Protein AF-A0A317MTS6-F1 (afdb_monomer)

InterPro domains:
  IPR011990 Tetratricopeptide-like helical domain superfamily [G3DSA:1.25.40.10] (96-229)
  IPR011990 Tetratricopeptide-like helical domain superfamily [SSF48452] (142-215)

Secondary structure (DSSP, 8-state):
--TTS-------------------------PPP--GGGGG-TTS-TTTS--THHHHTT-S---SS--TTHHHHHHHHHHTHHHHH-TTS--TTHHHHHHHHHHH-TT-HHHHHHHHHHHHHHTT----TT-PPPPPPHHHHHHHHHHH-TT-HHHHHHHHHHHHHTT-HHHHHHHHHHHHHTT---HHHHHHHHHHHHHTT-HHHHHHHHHHHHHTT----HHHHHHHHTT---

Organism: NCBI:txid886464

Mean predicted aligned error: 10.53 Å

Sequence (234 aa):
MSTYIYKPIIESAKKLALLCGLCLFTNVSFAAKNCDALLKDTRFDHTKFNDYRQHVNSGNPAPPYLGRSNLLWLVEKTHLDPFLNDPSGLQKNFTSDLLYTLQMFPNDYKALNVLIEYAENYGGEFPNPNKTPSMPDVDCLFETAVKKAPNDPIVRQLFGVRKFRRGDYEAAIENFDEANRLGLRSAELDYNLGLSYFKVGQLDKAKEYAKQAYAKGYPLLGLKKKLIEAKYWP

Foldseek 3Di:
DCPLLDDAPDPDPPPDDDDDDDDPPDPPPPDPPPLCPLVPPPVDPCVLFEAPVVQVPPPDPDPPDDDPNCPLVVLCVPQPVVCVVPVPDPDPCNLVSLSVNCSRYLQPLSSLNVLLVCCLPPVQFDPDPDPDDTRPGSLSSLVSSCVRCVLQLSSLQSSLVSCVSVVNLVSSLVSLVSSVVSPDQALRSLQSNLVSCVSVVVNVSNLVSPVSSVVRPNPDCPSVVSCVVVVNHD

Radius of gyration: 19.47 Å; Cα contacts (8 Å, |Δi|>4): 249; chains: 1; bounding box: 52×48×52 Å

Nearest PDB structures (foldseek):
  5hrz-assembly1_A  TM=9.065E-01  e=5.212E-04  synthetic construct
  8ch0-assembly1_A  TM=7.928E-01  e=6.267E-05  synthetic construct
  2vyi-assembly2_B  TM=8.667E-01  e=7.533E-03  Homo sapiens
  4cgv-assembly3_C  TM=8.772E-01  e=1.574E-02  Homo sapiens
  6fd7-assembly1_A  TM=8.049E-01  e=1.250E-02  Homo sapiens

Structure (mmCIF, N/CA/C/O backbone):
data_AF-A0A317MTS6-F1
#
_entry.id   AF-A0A317MTS6-F1
#
loop_
_atom_site.group_PDB
_atom_site.id
_atom_site.type_symbol
_atom_site.label_atom_id
_atom_site.label_alt_id
_atom_site.label_comp_id
_atom_site.label_asym_id
_atom_site.label_entity_id
_atom_site.label_seq_id
_atom_site.pdbx_PDB_ins_code
_atom_site.Cartn_x
_atom_site.Cartn_y
_atom_site.Cartn_z
_atom_site.occupancy
_atom_site.B_iso_or_equiv
_atom_site.auth_seq_id
_atom_site.auth_comp_id
_atom_site.auth_asym_id
_atom_site.auth_atom_id
_atom_site.pdbx_PDB_model_num
ATOM 1 N N . MET A 1 1 ? 16.654 -7.876 9.187 1.00 32.25 1 MET A N 1
ATOM 2 C CA . MET A 1 1 ? 17.117 -6.964 8.120 1.00 32.25 1 MET A CA 1
ATOM 3 C C . MET A 1 1 ? 16.016 -6.834 7.081 1.00 32.25 1 MET A C 1
ATOM 5 O O . MET A 1 1 ? 15.831 -7.768 6.321 1.00 32.25 1 MET A O 1
ATOM 9 N N . SER A 1 2 ? 15.245 -5.744 7.133 1.00 27.61 2 SER A N 1
ATOM 10 C CA . SER A 1 2 ? 14.564 -5.085 6.001 1.00 27.61 2 SER A CA 1
ATOM 11 C C . SER A 1 2 ? 13.722 -3.945 6.590 1.00 27.61 2 SER A C 1
ATOM 13 O O . SER A 1 2 ? 12.531 -4.079 6.845 1.00 27.61 2 SER A O 1
ATOM 15 N N . THR A 1 3 ? 14.370 -2.834 6.938 1.00 32.56 3 THR A N 1
ATOM 16 C CA . THR A 1 3 ? 13.719 -1.623 7.478 1.00 32.56 3 THR A CA 1
ATOM 17 C C . THR A 1 3 ? 13.100 -0.745 6.384 1.00 32.56 3 THR A C 1
ATOM 19 O O . THR A 1 3 ? 12.606 0.337 6.675 1.00 32.56 3 THR A O 1
ATOM 22 N N . TYR A 1 4 ? 13.086 -1.227 5.137 1.00 36.12 4 TYR A N 1
ATOM 23 C CA . TYR A 1 4 ? 12.563 -0.533 3.957 1.00 36.12 4 TYR A CA 1
ATOM 24 C C . TYR A 1 4 ? 11.268 -1.158 3.411 1.00 36.12 4 TYR A C 1
ATOM 26 O O . TYR A 1 4 ? 10.917 -0.939 2.257 1.00 36.12 4 TYR A O 1
ATOM 34 N N . ILE A 1 5 ? 10.561 -1.979 4.198 1.00 46.66 5 ILE A N 1
ATOM 35 C CA . ILE A 1 5 ? 9.375 -2.682 3.680 1.00 46.66 5 ILE A CA 1
ATOM 36 C C . ILE A 1 5 ? 8.180 -1.740 3.500 1.00 46.66 5 ILE A C 1
ATOM 38 O O . ILE A 1 5 ? 7.390 -1.961 2.584 1.00 46.66 5 ILE A O 1
ATOM 42 N N . TYR A 1 6 ? 8.051 -0.672 4.295 1.00 49.12 6 TYR A N 1
ATOM 43 C CA . TYR A 1 6 ? 6.880 0.192 4.190 1.00 49.12 6 TYR A CA 1
ATOM 44 C C . TYR A 1 6 ? 7.013 1.500 4.983 1.00 49.12 6 TYR A C 1
ATOM 46 O O . TYR A 1 6 ? 7.347 1.474 6.170 1.00 49.12 6 TYR A O 1
ATOM 54 N N . LYS A 1 7 ? 6.687 2.649 4.371 1.00 59.69 7 LYS A N 1
ATOM 55 C CA . LYS A 1 7 ? 6.322 3.854 5.135 1.00 59.69 7 LYS A CA 1
ATOM 56 C C . LYS A 1 7 ? 4.832 3.767 5.465 1.00 59.69 7 LYS A C 1
ATOM 58 O O . LYS A 1 7 ? 4.023 3.885 4.535 1.00 59.69 7 LYS A O 1
ATOM 63 N N . PRO A 1 8 ? 4.452 3.599 6.746 1.00 58.97 8 PRO A N 1
ATOM 64 C CA . PRO A 1 8 ? 3.052 3.510 7.119 1.00 58.97 8 PRO A CA 1
ATOM 65 C C . PRO A 1 8 ? 2.275 4.735 6.647 1.00 58.97 8 PRO A C 1
ATOM 67 O O . PRO A 1 8 ? 2.843 5.814 6.467 1.00 58.97 8 PRO A O 1
ATOM 70 N N . ILE A 1 9 ? 0.964 4.577 6.443 1.00 66.06 9 ILE A N 1
ATOM 71 C CA . ILE A 1 9 ? 0.079 5.719 6.213 1.00 66.06 9 ILE A CA 1
ATOM 72 C C . ILE A 1 9 ? 0.091 6.563 7.493 1.00 66.06 9 ILE A C 1
ATOM 74 O O . ILE A 1 9 ? -0.614 6.292 8.466 1.00 66.06 9 ILE A O 1
ATOM 78 N N . ILE A 1 10 ? 0.955 7.571 7.492 1.00 58.88 10 ILE A N 1
ATOM 79 C CA . ILE A 1 10 ? 1.026 8.616 8.499 1.00 58.88 10 ILE A CA 1
ATOM 80 C C . ILE A 1 10 ? 0.315 9.807 7.872 1.00 58.88 10 ILE A C 1
ATOM 82 O O . ILE A 1 10 ? 0.797 10.377 6.894 1.00 58.88 10 ILE A O 1
ATOM 86 N N . GLU A 1 11 ? -0.849 10.173 8.406 1.00 48.62 11 GLU A N 1
ATOM 87 C CA . GLU A 1 11 ? -1.470 11.446 8.054 1.00 48.62 11 GLU A CA 1
ATOM 88 C C . GLU A 1 11 ? -0.565 12.573 8.560 1.00 48.62 11 GLU A C 1
ATOM 90 O O . GLU A 1 11 ? -0.613 12.948 9.731 1.00 48.62 11 GLU A O 1
ATOM 95 N N . SER A 1 12 ? 0.299 13.105 7.696 1.00 38.72 12 SER A N 1
ATOM 96 C CA . SER A 1 12 ? 0.883 14.418 7.929 1.00 38.72 12 SER A CA 1
ATOM 97 C C . SER A 1 12 ? -0.195 15.463 7.657 1.00 38.72 12 SER A C 1
ATOM 99 O O . SER A 1 12 ? -0.952 15.371 6.688 1.00 38.72 12 SER A O 1
ATOM 101 N N . ALA A 1 13 ? -0.299 16.454 8.542 1.00 34.12 13 ALA A N 1
ATOM 102 C CA . ALA A 1 13 ? -1.206 17.579 8.381 1.00 34.12 13 ALA A CA 1
ATOM 103 C C . ALA A 1 13 ? -0.768 18.426 7.173 1.00 34.12 13 ALA A C 1
ATOM 105 O O . ALA A 1 13 ? -0.079 19.435 7.321 1.00 34.12 13 ALA A O 1
ATOM 106 N N . LYS A 1 14 ? -1.146 18.024 5.955 1.00 38.62 14 LYS A N 1
ATOM 107 C CA . LYS A 1 14 ? -1.131 18.931 4.808 1.00 38.62 14 LYS A CA 1
ATOM 108 C C . LYS A 1 14 ? -2.181 20.002 5.110 1.00 38.62 14 LYS A C 1
ATOM 110 O O . LYS A 1 14 ? -3.374 19.710 5.142 1.00 38.62 14 LYS A O 1
ATOM 115 N N . LYS A 1 15 ? -1.735 21.233 5.395 1.00 36.00 15 LYS A N 1
ATOM 116 C CA . LYS A 1 15 ? -2.599 22.423 5.423 1.00 36.00 15 LYS A CA 1
ATOM 117 C C . LYS A 1 15 ? -3.258 22.539 4.046 1.00 36.00 15 LYS A C 1
ATOM 119 O O . LYS A 1 15 ? -2.637 23.040 3.115 1.00 36.00 15 LYS A O 1
ATOM 124 N N . LEU A 1 16 ? -4.488 22.049 3.907 1.00 35.06 16 LEU A N 1
ATOM 125 C CA . LEU A 1 16 ? -5.321 22.375 2.758 1.00 35.06 16 LEU A CA 1
ATOM 126 C C . LEU A 1 16 ? -5.855 23.789 2.972 1.00 35.06 16 LEU A C 1
ATOM 128 O O . LEU A 1 16 ? -6.567 24.059 3.940 1.00 35.06 16 LEU A O 1
ATOM 132 N N . ALA A 1 17 ? -5.464 24.693 2.079 1.00 34.34 17 ALA A N 1
ATOM 133 C CA . ALA A 1 17 ? -6.083 25.998 1.970 1.00 34.34 17 ALA A CA 1
ATOM 134 C C . ALA A 1 17 ? -7.575 25.820 1.654 1.00 34.34 17 ALA A C 1
ATOM 136 O O . ALA A 1 17 ? -7.949 25.091 0.735 1.00 34.34 17 ALA A O 1
ATOM 137 N N . LEU A 1 18 ? -8.407 26.493 2.446 1.00 37.31 18 LEU A N 1
ATOM 138 C CA . LEU A 1 18 ? -9.824 26.698 2.187 1.00 37.31 18 LEU A CA 1
ATOM 139 C C . LEU A 1 18 ? -9.987 27.363 0.812 1.00 37.31 18 LEU A C 1
ATOM 141 O O . LEU A 1 18 ? -9.612 28.521 0.646 1.00 37.31 18 LEU A O 1
ATOM 145 N N . LEU A 1 19 ? -10.609 26.671 -0.138 1.00 37.44 19 LEU A N 1
ATOM 146 C CA . LEU A 1 19 ? -11.362 27.326 -1.203 1.00 37.44 19 LEU A CA 1
ATOM 147 C C . LEU A 1 19 ? -12.777 26.756 -1.193 1.00 37.44 19 LEU A C 1
ATOM 149 O O . LEU A 1 19 ? -13.067 25.672 -1.689 1.00 37.44 19 LEU A O 1
ATOM 153 N N . CYS A 1 20 ? -13.631 27.517 -0.520 1.00 39.41 20 CYS A N 1
ATOM 154 C CA . CYS A 1 20 ? -15.076 27.438 -0.580 1.00 39.41 20 CYS A CA 1
ATOM 155 C C . CYS A 1 20 ? -15.534 27.944 -1.959 1.00 39.41 20 CYS A C 1
ATOM 157 O O . CYS A 1 20 ? -15.067 28.994 -2.398 1.00 39.41 20 CYS A O 1
ATOM 159 N N . GLY A 1 21 ? -16.450 27.236 -2.626 1.00 42.38 21 GLY A N 1
ATOM 160 C CA . GLY A 1 21 ? -17.091 27.745 -3.841 1.00 42.38 21 GLY A CA 1
ATOM 161 C C . GLY A 1 21 ? -17.769 26.675 -4.696 1.00 42.38 21 GLY A C 1
ATOM 162 O O . GLY A 1 21 ? -17.145 26.138 -5.596 1.00 42.38 21 GLY A O 1
ATOM 163 N N . LEU A 1 22 ? -19.050 26.415 -4.403 1.00 45.12 22 LEU A N 1
ATOM 164 C CA . LEU A 1 22 ? -20.072 25.753 -5.236 1.00 45.12 22 LEU A CA 1
ATOM 165 C C . LEU A 1 22 ? -19.689 24.453 -5.981 1.00 45.12 22 LEU A C 1
ATOM 167 O O . LEU A 1 22 ? -19.178 24.475 -7.096 1.00 45.12 22 LEU A O 1
ATOM 171 N N . CYS A 1 23 ? -20.117 23.306 -5.440 1.00 37.88 23 CYS A N 1
ATOM 172 C CA . CYS A 1 23 ? -20.259 22.076 -6.224 1.00 37.88 23 CYS A CA 1
ATOM 173 C C . CYS A 1 23 ? -21.608 22.080 -6.961 1.00 37.88 23 CYS A C 1
ATOM 175 O O . CYS A 1 23 ? -22.643 21.737 -6.390 1.00 37.88 23 CYS A O 1
ATOM 177 N N . LEU A 1 24 ? -21.600 22.452 -8.241 1.00 40.66 24 LEU A N 1
ATOM 178 C CA . LEU A 1 24 ? -22.583 21.927 -9.188 1.00 40.66 24 LEU A CA 1
ATOM 179 C C . LEU A 1 24 ? -22.214 20.457 -9.427 1.00 40.66 24 LEU A C 1
ATOM 181 O O . LEU A 1 24 ? -21.089 20.173 -9.833 1.00 40.66 24 LEU A O 1
ATOM 185 N N . PHE A 1 25 ? -23.135 19.528 -9.152 1.00 44.69 25 PHE A N 1
ATOM 186 C CA . PHE A 1 25 ? -22.974 18.108 -9.477 1.00 44.69 25 PHE A CA 1
ATOM 187 C C . PHE A 1 25 ? -23.001 17.930 -11.000 1.00 44.69 25 PHE A C 1
ATOM 189 O O . PHE A 1 25 ? -24.020 17.568 -11.587 1.00 44.69 25 PHE A O 1
ATOM 196 N N . THR A 1 26 ? -21.885 18.207 -11.668 1.00 36.44 26 THR A N 1
ATOM 197 C CA . THR A 1 26 ? -21.635 17.627 -12.981 1.00 36.44 26 THR A CA 1
ATOM 198 C C . THR A 1 26 ? -21.220 16.182 -12.739 1.00 36.44 26 THR A C 1
ATOM 200 O O . THR A 1 26 ? -20.299 15.902 -11.974 1.00 36.44 26 THR A O 1
ATOM 203 N N . ASN A 1 27 ? -21.940 15.242 -13.351 1.00 39.31 27 ASN A N 1
ATOM 204 C CA . ASN A 1 27 ? -21.493 13.859 -13.446 1.00 39.31 27 ASN A CA 1
ATOM 205 C C . ASN A 1 27 ? -20.163 13.859 -14.208 1.00 39.31 27 ASN A C 1
ATOM 207 O O . ASN A 1 27 ? -20.141 13.825 -15.439 1.00 39.31 27 ASN A O 1
ATOM 211 N N . VAL A 1 28 ? -19.049 13.943 -13.481 1.00 42.94 28 VAL A N 1
ATOM 212 C CA . VAL A 1 28 ? -17.726 13.692 -14.036 1.00 42.94 28 VAL A CA 1
ATOM 213 C C . VAL A 1 28 ? -17.661 12.191 -14.264 1.00 42.94 28 VAL A C 1
ATOM 215 O O . VAL A 1 28 ? -17.292 11.416 -13.386 1.00 42.94 28 VAL A O 1
ATOM 218 N N . SER A 1 29 ? -18.083 11.770 -15.452 1.00 37.72 29 SER A N 1
ATOM 219 C CA . SER A 1 29 ? -17.747 10.452 -15.967 1.00 37.72 29 SER A CA 1
ATOM 220 C C . SER A 1 29 ? -16.225 10.396 -16.066 1.00 37.72 29 SER A C 1
ATOM 222 O O . SER A 1 29 ? -15.641 10.952 -16.998 1.00 37.72 29 SER A O 1
ATOM 224 N N . PHE A 1 30 ? -15.575 9.753 -15.097 1.00 43.41 30 PHE A N 1
ATOM 225 C CA . PHE A 1 30 ? -14.179 9.359 -15.225 1.00 43.41 30 PHE A CA 1
ATOM 226 C C . PHE A 1 30 ? -14.102 8.363 -16.383 1.00 43.41 30 PHE A C 1
ATOM 228 O O . PHE A 1 30 ? -14.402 7.182 -16.227 1.00 43.41 30 PHE A O 1
ATOM 235 N N . ALA A 1 31 ? -13.756 8.847 -17.576 1.00 42.25 31 ALA A N 1
ATOM 236 C CA . ALA A 1 31 ? -13.379 7.968 -18.669 1.00 42.25 31 ALA A CA 1
ATOM 237 C C . ALA A 1 31 ? -12.236 7.076 -18.166 1.00 42.25 31 ALA A C 1
ATOM 239 O O . ALA A 1 31 ? -11.233 7.589 -17.661 1.00 42.25 31 ALA A O 1
ATOM 240 N N . ALA A 1 32 ? -12.407 5.755 -18.264 1.00 52.59 32 ALA A N 1
ATOM 241 C CA . ALA A 1 32 ? -11.367 4.804 -17.901 1.00 52.59 32 ALA A CA 1
ATOM 242 C C . ALA A 1 32 ? -10.084 5.171 -18.660 1.00 52.59 32 ALA A C 1
ATOM 244 O O . ALA A 1 32 ? -10.069 5.206 -19.895 1.00 52.59 32 ALA A O 1
ATOM 245 N N . LYS A 1 33 ? -9.020 5.516 -17.927 1.00 64.88 33 LYS A N 1
ATOM 246 C CA . LYS A 1 33 ? -7.722 5.800 -18.540 1.00 64.88 33 LYS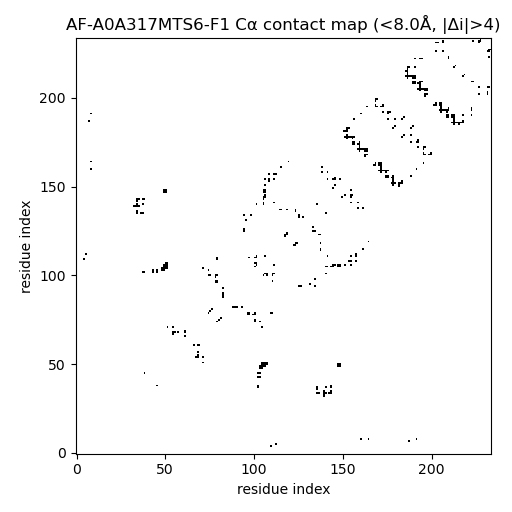 A CA 1
ATOM 247 C C . LYS A 1 33 ? -7.246 4.533 -19.248 1.00 64.88 33 LYS A C 1
ATOM 249 O O . LYS A 1 33 ? -7.288 3.445 -18.685 1.00 64.88 33 LYS A O 1
ATOM 254 N N . ASN A 1 34 ? -6.797 4.668 -20.494 1.00 67.25 34 ASN A N 1
ATOM 255 C CA . ASN A 1 34 ? -6.225 3.544 -21.224 1.00 67.25 34 ASN A CA 1
ATOM 256 C C . ASN A 1 34 ? -4.789 3.294 -20.737 1.00 67.25 34 ASN A C 1
ATOM 258 O O . ASN A 1 34 ? -3.847 3.948 -21.185 1.00 67.25 34 ASN A O 1
ATOM 262 N N . CYS A 1 35 ? -4.640 2.352 -19.809 1.00 73.00 35 CYS A N 1
ATOM 263 C CA . CYS A 1 35 ? -3.372 2.018 -19.165 1.00 73.00 35 CYS A CA 1
ATOM 264 C C . CYS A 1 35 ? -2.542 0.951 -19.911 1.00 73.00 35 CYS A C 1
ATOM 266 O O . CYS A 1 35 ? -1.509 0.511 -19.411 1.00 73.00 35 CYS A O 1
ATOM 268 N N . ASP A 1 36 ? -2.918 0.567 -21.139 1.00 66.00 36 ASP A N 1
ATOM 269 C CA . ASP A 1 36 ? -2.234 -0.495 -21.897 1.00 66.00 36 ASP A CA 1
ATOM 270 C C . ASP A 1 36 ? -0.858 -0.090 -22.470 1.00 66.00 36 ASP A C 1
ATOM 272 O O . ASP A 1 36 ? -0.179 -0.916 -23.080 1.00 66.00 36 ASP A O 1
ATOM 276 N N . ALA A 1 37 ? -0.420 1.164 -22.314 1.00 59.78 37 ALA A N 1
ATOM 277 C CA . ALA A 1 37 ? 0.806 1.672 -22.942 1.00 59.78 37 ALA A CA 1
ATOM 278 C C . ALA A 1 37 ? 2.088 0.950 -22.477 1.00 59.78 37 ALA A C 1
ATOM 280 O O . ALA A 1 37 ? 2.965 0.682 -23.295 1.00 59.78 37 ALA A O 1
ATOM 281 N N . LEU A 1 38 ? 2.174 0.571 -21.196 1.00 60.06 38 LEU A N 1
ATOM 282 C CA . LEU A 1 38 ? 3.322 -0.160 -20.627 1.00 60.06 38 LEU A CA 1
ATOM 283 C C . LEU A 1 38 ? 3.487 -1.569 -21.179 1.00 60.06 38 LEU A C 1
ATOM 285 O O . LEU A 1 38 ? 4.592 -2.096 -21.231 1.00 60.06 38 LEU A O 1
ATOM 289 N N . LEU A 1 39 ? 2.377 -2.176 -21.582 1.00 56.19 39 LEU A N 1
ATOM 290 C CA . LEU A 1 39 ? 2.312 -3.571 -21.998 1.00 56.19 39 LEU A CA 1
ATOM 291 C C . LEU A 1 39 ? 2.706 -3.777 -23.463 1.00 56.19 39 LEU A C 1
ATOM 293 O O . LEU A 1 39 ? 2.768 -4.918 -23.916 1.00 56.19 39 LEU A O 1
ATOM 297 N N . LYS A 1 40 ? 2.929 -2.687 -24.206 1.00 58.62 40 LYS A N 1
ATOM 298 C CA . LYS A 1 40 ? 3.205 -2.704 -25.648 1.00 58.62 40 LYS A CA 1
ATOM 299 C C . LYS A 1 40 ? 4.694 -2.625 -25.991 1.00 58.62 40 LYS A C 1
ATOM 301 O O . LYS A 1 40 ? 5.024 -2.689 -27.172 1.00 58.62 40 LYS A O 1
ATOM 306 N N . ASP A 1 41 ? 5.588 -2.486 -25.010 1.00 61.56 41 ASP A N 1
ATOM 307 C CA . ASP A 1 41 ? 7.030 -2.431 -25.270 1.00 61.56 41 ASP A CA 1
ATOM 308 C C . ASP A 1 41 ? 7.595 -3.828 -25.571 1.00 61.56 41 ASP A C 1
ATOM 310 O O . ASP A 1 41 ? 8.051 -4.554 -24.698 1.00 61.56 41 ASP A O 1
ATOM 314 N N . THR A 1 42 ? 7.592 -4.221 -26.842 1.00 56.75 42 THR A N 1
ATOM 315 C CA . THR A 1 42 ? 8.033 -5.556 -27.278 1.00 56.75 42 THR A CA 1
ATOM 316 C C . THR A 1 42 ? 9.537 -5.802 -27.134 1.00 56.75 42 THR A C 1
ATOM 318 O O . THR A 1 42 ? 10.006 -6.879 -27.498 1.00 56.75 42 THR A O 1
ATOM 321 N N . ARG A 1 43 ? 10.322 -4.825 -26.653 1.00 62.34 43 ARG A N 1
ATOM 322 C CA . ARG A 1 43 ? 11.766 -5.000 -26.422 1.00 62.34 43 ARG A CA 1
ATOM 323 C C . ARG A 1 43 ? 12.057 -5.948 -25.259 1.00 62.34 43 ARG A C 1
ATOM 325 O O . ARG A 1 43 ? 13.155 -6.498 -25.202 1.00 62.34 43 ARG A O 1
ATOM 332 N N . PHE A 1 44 ? 11.086 -6.168 -24.374 1.00 60.75 44 PHE A N 1
ATOM 333 C CA . PHE A 1 44 ? 11.208 -7.068 -23.233 1.00 60.75 44 PHE A CA 1
ATOM 334 C C . PHE A 1 44 ? 10.242 -8.248 -23.361 1.00 60.75 44 PHE A C 1
ATOM 336 O O . PHE A 1 44 ? 9.065 -8.092 -23.688 1.00 60.75 44 PHE A O 1
ATOM 343 N N . ASP A 1 45 ? 10.734 -9.458 -23.080 1.00 64.38 45 ASP A N 1
ATOM 344 C CA . ASP A 1 45 ? 9.886 -10.648 -23.008 1.00 64.38 45 ASP A CA 1
ATOM 345 C C . ASP A 1 45 ? 9.106 -10.654 -21.683 1.00 64.38 45 ASP A C 1
ATOM 347 O O . ASP A 1 45 ? 9.465 -11.320 -20.707 1.00 64.38 45 ASP A O 1
ATOM 351 N N . HIS A 1 46 ? 7.999 -9.911 -21.670 1.00 62.19 46 HIS A N 1
ATOM 352 C CA . HIS A 1 46 ? 7.077 -9.797 -20.537 1.00 62.19 46 HIS A CA 1
ATOM 353 C C . HIS A 1 46 ? 6.335 -11.102 -20.193 1.00 62.19 46 HIS A C 1
ATOM 355 O O . HIS A 1 46 ? 5.436 -11.086 -19.343 1.00 62.19 46 HIS A O 1
ATOM 361 N N . THR A 1 47 ? 6.623 -12.215 -20.876 1.00 62.78 47 THR A N 1
ATOM 362 C CA . THR A 1 47 ? 6.088 -13.543 -20.535 1.00 62.78 47 THR A CA 1
ATOM 363 C C . THR A 1 47 ? 7.020 -14.327 -19.615 1.00 62.78 47 THR A C 1
ATOM 365 O O . THR A 1 47 ? 6.553 -15.218 -18.912 1.00 62.78 47 THR A O 1
ATOM 368 N N . LYS A 1 48 ? 8.313 -13.974 -19.575 1.00 62.28 48 LYS A N 1
ATOM 369 C CA . LYS A 1 48 ? 9.326 -14.667 -18.763 1.00 62.28 48 LYS A CA 1
ATOM 370 C C . LYS A 1 48 ? 9.661 -13.966 -17.452 1.00 62.28 48 LYS A C 1
ATOM 372 O O . LYS A 1 48 ? 10.078 -14.635 -16.514 1.00 62.28 48 LYS A O 1
ATOM 377 N N . PHE A 1 49 ? 9.492 -12.648 -17.396 1.00 67.31 49 PHE A N 1
ATOM 378 C CA . PHE A 1 49 ? 9.836 -11.814 -16.245 1.00 67.31 49 PHE A CA 1
ATOM 379 C C . PHE A 1 49 ? 8.656 -10.890 -15.980 1.00 67.31 49 PHE A C 1
ATOM 381 O O . PHE A 1 49 ? 8.492 -9.858 -16.621 1.00 67.31 49 PHE A O 1
ATOM 388 N N . ASN A 1 50 ? 7.715 -11.359 -15.168 1.00 67.75 50 ASN A N 1
ATOM 389 C CA . ASN A 1 50 ? 6.516 -10.585 -14.852 1.00 67.75 50 ASN A CA 1
ATOM 390 C C . ASN A 1 50 ? 5.931 -10.851 -13.463 1.00 67.75 50 ASN A C 1
ATOM 392 O O . ASN A 1 50 ? 5.018 -10.130 -13.067 1.00 67.75 50 ASN A O 1
ATOM 396 N N . ASP A 1 51 ? 6.450 -11.853 -12.745 1.00 77.31 51 ASP A N 1
ATOM 397 C CA . ASP A 1 51 ? 6.052 -12.167 -11.379 1.00 77.31 51 ASP A CA 1
ATOM 398 C C . ASP A 1 51 ? 7.285 -12.254 -10.472 1.00 77.31 51 ASP A C 1
ATOM 400 O O . ASP A 1 51 ? 7.948 -13.287 -10.369 1.00 77.31 51 ASP A O 1
ATOM 404 N N . TYR A 1 52 ? 7.554 -11.152 -9.779 1.00 75.56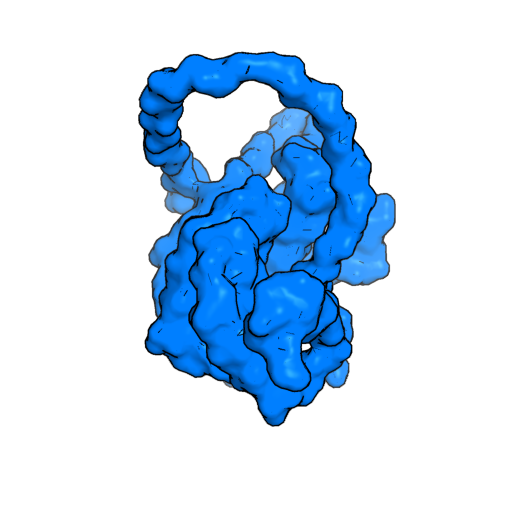 52 TYR A N 1
ATOM 405 C CA . TYR A 1 52 ? 8.542 -10.974 -8.720 1.00 75.56 52 TYR A CA 1
ATOM 406 C C . TYR A 1 52 ? 8.634 -12.180 -7.770 1.00 75.56 52 TYR A C 1
ATOM 408 O O . TYR A 1 52 ? 9.725 -12.626 -7.403 1.00 75.56 52 TYR A O 1
ATOM 416 N N . ARG A 1 53 ? 7.492 -12.780 -7.414 1.00 78.00 53 ARG A N 1
ATOM 417 C CA . ARG A 1 53 ? 7.415 -13.875 -6.435 1.00 78.00 53 ARG A CA 1
ATOM 418 C C . ARG A 1 53 ? 8.101 -15.154 -6.907 1.00 78.00 53 ARG A C 1
ATOM 420 O O . ARG A 1 53 ? 8.570 -15.935 -6.081 1.00 78.00 53 ARG A O 1
ATOM 427 N N . GLN A 1 54 ? 8.195 -15.366 -8.220 1.00 72.00 54 GLN A N 1
ATOM 428 C CA . GLN A 1 54 ? 8.890 -16.522 -8.793 1.00 72.00 54 GLN A CA 1
ATOM 429 C C . GLN A 1 54 ? 10.412 -16.439 -8.606 1.00 72.00 54 GLN A C 1
ATOM 431 O O . GLN A 1 54 ? 11.096 -17.457 -8.697 1.00 72.00 54 GLN A O 1
ATOM 436 N N . HIS A 1 55 ? 10.945 -15.250 -8.312 1.00 65.50 55 HIS A N 1
ATOM 437 C CA . HIS A 1 55 ? 12.384 -14.994 -8.254 1.00 65.50 55 HIS A CA 1
ATOM 438 C C . HIS A 1 55 ? 12.917 -14.793 -6.828 1.00 65.50 55 HIS A C 1
ATOM 440 O O . HIS A 1 55 ? 14.103 -15.007 -6.597 1.00 65.50 55 HIS A O 1
ATOM 446 N N . VAL A 1 56 ? 12.068 -14.454 -5.852 1.00 60.16 56 VAL A N 1
ATOM 447 C CA . VAL A 1 56 ? 12.494 -14.268 -4.447 1.00 60.16 56 VAL A CA 1
ATOM 448 C C . VAL A 1 56 ? 12.685 -15.562 -3.659 1.00 60.16 56 VAL A C 1
ATOM 450 O O . VAL A 1 56 ? 13.518 -15.613 -2.759 1.00 60.16 56 VAL A O 1
ATOM 453 N N . ASN A 1 57 ? 11.963 -16.630 -4.003 1.00 51.19 57 ASN A N 1
ATOM 454 C CA . ASN A 1 57 ? 12.002 -17.891 -3.254 1.00 51.19 57 ASN A CA 1
ATOM 455 C C . ASN A 1 57 ? 13.098 -18.861 -3.721 1.00 51.19 57 ASN A C 1
ATOM 457 O O . ASN A 1 57 ? 13.145 -19.996 -3.254 1.00 51.19 57 ASN A O 1
ATOM 461 N N . SER A 1 58 ? 13.992 -18.457 -4.630 1.00 50.25 58 SER A N 1
ATOM 462 C CA . SER A 1 58 ? 14.989 -19.385 -5.176 1.00 50.25 58 SER A CA 1
ATOM 463 C C . SER A 1 58 ? 16.101 -19.783 -4.202 1.00 50.25 58 SER A C 1
ATOM 465 O O . SER A 1 58 ? 16.854 -20.684 -4.550 1.00 50.25 58 SER A O 1
ATOM 467 N N . GLY A 1 59 ? 16.218 -19.155 -3.020 1.00 42.69 59 GLY A N 1
ATOM 468 C CA . GLY A 1 59 ? 16.990 -19.638 -1.857 1.00 42.69 59 GLY A CA 1
ATOM 469 C C . GLY A 1 59 ? 18.484 -19.959 -2.041 1.00 42.69 59 GLY A C 1
ATOM 470 O O . GLY A 1 59 ? 19.150 -20.287 -1.067 1.00 42.69 59 GLY A O 1
ATOM 471 N N . ASN A 1 60 ? 19.031 -19.862 -3.250 1.00 37.00 60 ASN A N 1
ATOM 472 C CA . ASN A 1 60 ? 20.377 -20.287 -3.598 1.00 37.00 60 ASN A CA 1
ATOM 473 C C . ASN A 1 60 ? 21.183 -19.089 -4.109 1.00 37.00 60 ASN A C 1
ATOM 475 O O . ASN A 1 60 ? 20.730 -18.425 -5.049 1.00 37.00 60 ASN A O 1
ATOM 479 N N . PRO A 1 61 ? 22.398 -18.840 -3.585 1.00 41.25 61 PRO A N 1
ATOM 480 C CA . PRO A 1 61 ? 23.369 -18.042 -4.314 1.00 41.25 61 PRO A CA 1
ATOM 481 C C . PRO A 1 61 ? 23.704 -18.812 -5.599 1.00 41.25 61 PRO A C 1
ATOM 483 O O . PRO A 1 61 ? 24.257 -19.910 -5.553 1.00 41.25 61 PRO A O 1
ATOM 486 N N . ALA A 1 62 ? 23.294 -18.295 -6.756 1.00 39.94 62 ALA A N 1
ATOM 487 C CA . ALA A 1 62 ? 23.647 -18.922 -8.024 1.00 39.94 62 ALA A CA 1
ATOM 488 C C . ALA A 1 62 ? 25.176 -18.825 -8.248 1.00 39.94 62 ALA A C 1
ATOM 490 O O . ALA A 1 62 ? 25.768 -17.803 -7.892 1.00 39.94 62 ALA A O 1
ATOM 491 N N . PRO A 1 63 ? 25.827 -19.842 -8.849 1.00 38.09 63 PRO A N 1
ATOM 492 C CA . PRO A 1 63 ? 27.228 -19.761 -9.263 1.00 38.09 63 PRO A CA 1
ATOM 493 C C . PRO A 1 63 ? 27.470 -18.608 -10.260 1.00 38.09 63 PRO A C 1
ATOM 495 O O . PRO A 1 63 ? 26.517 -18.128 -10.878 1.00 38.09 63 PRO A O 1
ATOM 498 N N . PRO A 1 64 ? 28.734 -18.195 -10.492 1.00 41.19 64 PRO A N 1
ATOM 499 C CA . PRO A 1 64 ? 29.093 -16.893 -11.075 1.00 41.19 64 PRO A CA 1
ATOM 500 C C . PRO A 1 64 ? 28.667 -16.661 -12.534 1.00 41.19 64 PRO A C 1
ATOM 502 O O . PRO A 1 64 ? 28.872 -15.571 -13.062 1.00 41.19 64 PRO A O 1
ATOM 505 N N . TYR A 1 65 ? 28.081 -17.657 -13.200 1.00 44.91 65 TYR A N 1
ATOM 506 C CA . TYR A 1 65 ? 27.712 -17.583 -14.608 1.00 44.91 65 TYR A CA 1
ATOM 507 C C . TYR A 1 65 ? 26.220 -17.907 -14.793 1.00 44.91 65 TYR A C 1
ATOM 509 O O . TYR A 1 65 ? 25.815 -19.061 -14.876 1.00 44.91 65 TYR A O 1
ATOM 517 N N . LEU A 1 66 ? 25.419 -16.836 -14.857 1.00 51.41 66 LEU A N 1
ATOM 518 C CA . LEU A 1 66 ? 24.112 -16.734 -15.531 1.00 51.41 66 LEU A CA 1
ATOM 519 C C . LEU A 1 66 ? 23.049 -17.806 -15.183 1.00 51.41 66 LEU A C 1
ATOM 521 O O . LEU A 1 66 ? 22.662 -18.620 -16.017 1.00 51.41 66 LEU A O 1
ATOM 525 N N . GLY A 1 67 ? 22.485 -17.737 -13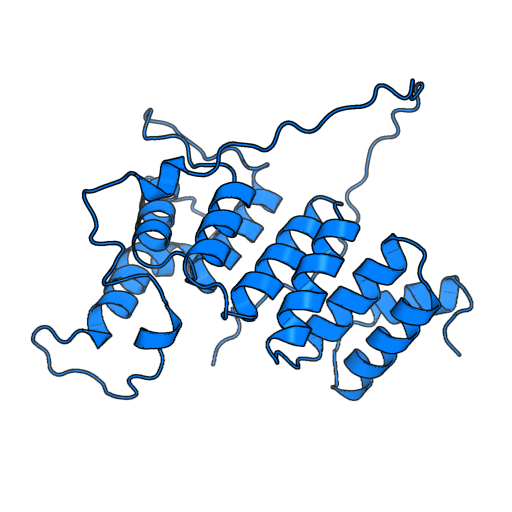.970 1.00 45.31 67 GLY A N 1
ATOM 526 C CA . GLY A 1 67 ? 21.244 -18.428 -13.582 1.00 45.31 67 GLY A CA 1
ATOM 527 C C . GLY A 1 67 ? 20.042 -17.475 -13.458 1.00 45.31 67 GLY A C 1
ATOM 528 O O . GLY A 1 67 ? 20.197 -16.325 -13.057 1.00 45.31 67 GLY A O 1
ATOM 529 N N . ARG A 1 68 ? 18.825 -17.952 -13.771 1.00 51.56 68 ARG A N 1
ATOM 530 C CA . ARG A 1 68 ? 17.544 -17.194 -13.803 1.00 51.56 68 ARG A CA 1
ATOM 531 C C . ARG A 1 68 ? 17.149 -16.490 -12.487 1.00 51.56 68 ARG A C 1
ATOM 533 O O . ARG A 1 68 ? 16.299 -15.605 -12.508 1.00 51.56 68 ARG A O 1
ATOM 540 N N . SER A 1 69 ? 17.764 -16.855 -11.363 1.00 54.53 69 SER A N 1
ATOM 541 C CA . SER A 1 69 ? 17.628 -16.203 -10.052 1.00 54.53 69 SER A CA 1
ATOM 542 C C . SER A 1 69 ? 18.468 -14.924 -9.903 1.00 54.53 69 SER A C 1
ATOM 544 O O . SER A 1 69 ? 18.277 -14.180 -8.948 1.00 54.53 69 SER A O 1
ATOM 546 N N . ASN A 1 70 ? 19.359 -14.623 -10.855 1.00 67.25 70 ASN A N 1
ATOM 547 C CA . ASN A 1 70 ? 20.226 -13.443 -10.808 1.00 67.25 70 ASN A CA 1
ATOM 548 C C . ASN A 1 70 ? 19.638 -12.217 -11.524 1.00 67.25 70 ASN A C 1
ATOM 550 O O . ASN A 1 70 ? 20.151 -11.117 -11.360 1.00 67.25 70 ASN A O 1
ATOM 554 N N . LEU A 1 71 ? 18.580 -12.376 -12.332 1.00 78.00 71 LEU A N 1
ATOM 555 C CA . LEU A 1 71 ? 18.044 -11.248 -13.099 1.00 78.00 71 LEU A CA 1
ATOM 556 C C . LEU A 1 71 ? 17.306 -10.250 -12.210 1.00 78.00 71 LEU A C 1
ATOM 558 O O . LEU A 1 71 ? 17.555 -9.062 -12.344 1.00 78.00 71 LEU A O 1
ATOM 562 N N . LEU A 1 72 ? 16.452 -10.713 -11.289 1.00 82.06 72 LEU A N 1
ATOM 563 C CA . LEU A 1 72 ? 15.794 -9.814 -10.336 1.00 82.06 72 LEU A CA 1
ATOM 564 C C . LEU A 1 72 ? 16.835 -9.039 -9.523 1.00 82.06 72 LEU A C 1
ATOM 566 O O . LEU A 1 72 ? 16.781 -7.816 -9.473 1.00 82.06 72 LEU A O 1
ATOM 570 N N . TRP A 1 73 ? 17.827 -9.746 -8.971 1.00 82.88 73 TRP A N 1
ATOM 571 C CA . TRP A 1 73 ? 18.925 -9.114 -8.244 1.00 82.88 73 TRP A CA 1
ATOM 572 C C . TRP A 1 73 ? 19.684 -8.106 -9.108 1.00 82.88 73 TRP A C 1
ATOM 574 O O . TRP A 1 73 ? 19.927 -7.000 -8.650 1.00 82.88 73 TRP A O 1
ATOM 584 N N . LEU A 1 74 ? 20.036 -8.450 -10.351 1.00 83.56 74 LEU A N 1
ATOM 585 C CA . LEU A 1 74 ? 20.753 -7.550 -11.256 1.00 83.56 74 LEU A CA 1
ATOM 586 C C . LEU A 1 74 ? 19.922 -6.303 -11.574 1.00 83.56 74 LEU A C 1
ATOM 588 O O . LEU A 1 74 ? 20.444 -5.194 -11.518 1.00 83.56 74 LEU A O 1
ATOM 592 N N . VAL A 1 75 ? 18.631 -6.478 -11.869 1.00 86.69 75 VAL A N 1
ATOM 593 C CA . VAL A 1 75 ? 17.722 -5.366 -12.158 1.00 86.69 75 VAL A CA 1
ATOM 594 C C . VAL A 1 75 ? 17.590 -4.457 -10.941 1.00 86.69 75 VAL A C 1
ATOM 596 O O . VAL A 1 75 ? 17.843 -3.263 -11.066 1.00 86.69 75 VAL A O 1
ATOM 599 N N . GLU A 1 76 ? 17.281 -5.001 -9.761 1.00 86.44 76 GLU A N 1
ATOM 600 C CA . GLU A 1 76 ? 17.194 -4.208 -8.530 1.00 86.44 76 GLU A CA 1
ATOM 601 C C . GLU A 1 76 ? 18.538 -3.530 -8.220 1.00 86.44 76 GLU A C 1
ATOM 603 O O . GLU A 1 76 ? 18.585 -2.330 -7.963 1.00 86.44 76 GLU A O 1
ATOM 608 N N . LYS A 1 77 ? 19.655 -4.260 -8.312 1.00 85.88 77 LYS A N 1
ATOM 609 C CA . LYS A 1 77 ? 20.987 -3.748 -7.973 1.00 85.88 77 LYS A CA 1
ATOM 610 C C . LYS A 1 77 ? 21.417 -2.590 -8.866 1.00 85.88 77 LYS A C 1
ATOM 612 O O . LYS A 1 77 ? 22.065 -1.657 -8.390 1.00 85.88 77 LYS A O 1
ATOM 617 N N . THR A 1 78 ? 21.102 -2.667 -10.153 1.00 86.31 78 THR A N 1
ATOM 618 C CA . THR A 1 78 ? 21.505 -1.665 -11.142 1.00 86.31 78 THR A CA 1
ATOM 619 C C . THR A 1 78 ? 20.520 -0.503 -11.214 1.00 86.31 78 THR A C 1
ATOM 621 O O . THR A 1 78 ? 20.959 0.640 -11.309 1.00 86.31 78 THR A O 1
ATOM 624 N N . HIS A 1 79 ? 19.215 -0.773 -11.140 1.00 86.44 79 HIS A N 1
ATOM 625 C CA . HIS A 1 79 ? 18.167 0.193 -11.481 1.00 86.44 79 HIS A CA 1
ATOM 626 C C . HIS A 1 79 ? 17.273 0.607 -10.305 1.00 86.44 79 HIS A C 1
ATOM 628 O O . HIS A 1 79 ? 16.422 1.473 -10.479 1.00 86.44 79 HIS A O 1
ATOM 634 N N . LEU A 1 80 ? 17.433 0.033 -9.107 1.00 86.25 80 LEU A N 1
ATOM 635 C CA . LEU A 1 80 ? 16.597 0.377 -7.950 1.00 86.25 80 LEU A CA 1
ATOM 636 C C . LEU A 1 80 ? 17.405 0.737 -6.696 1.00 86.25 80 LEU A C 1
ATOM 638 O O . LEU A 1 80 ? 17.157 1.770 -6.074 1.00 86.25 80 LEU A O 1
ATOM 642 N N . ASP A 1 81 ? 18.409 -0.066 -6.350 1.00 84.38 81 ASP A N 1
ATOM 643 C CA . ASP A 1 81 ? 19.293 0.123 -5.195 1.00 84.38 81 ASP A CA 1
ATOM 644 C C . ASP A 1 81 ? 19.931 1.522 -5.119 1.00 84.38 81 ASP A C 1
ATOM 646 O O . ASP A 1 81 ? 19.984 2.073 -4.014 1.00 84.38 81 ASP A O 1
ATOM 650 N N . PRO A 1 82 ? 20.420 2.135 -6.221 1.00 81.88 82 PRO A N 1
ATOM 651 C CA . PRO A 1 82 ? 20.986 3.482 -6.152 1.00 81.88 82 PRO A CA 1
ATOM 652 C C . PRO A 1 82 ? 20.007 4.510 -5.569 1.00 81.88 82 PRO A C 1
ATOM 654 O O . PRO A 1 82 ? 20.424 5.409 -4.843 1.00 81.88 82 PRO A O 1
ATOM 657 N N . PHE A 1 83 ? 18.707 4.337 -5.819 1.00 75.44 83 PHE A N 1
ATOM 658 C CA . PHE A 1 83 ? 17.649 5.222 -5.330 1.00 75.44 83 PHE A CA 1
ATOM 659 C C . PHE A 1 83 ? 17.256 4.931 -3.885 1.00 75.44 83 PHE A C 1
ATOM 661 O O . PHE A 1 83 ? 17.024 5.855 -3.111 1.00 75.44 83 PHE A O 1
ATOM 668 N N . LEU A 1 84 ? 17.206 3.653 -3.498 1.00 77.94 84 LEU A N 1
ATOM 669 C CA . LEU A 1 84 ? 16.884 3.260 -2.121 1.00 77.94 84 LEU A CA 1
ATOM 670 C C . LEU A 1 84 ? 17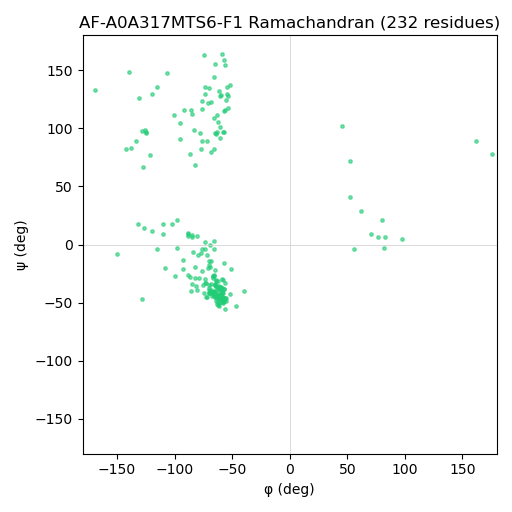.946 3.747 -1.120 1.00 77.94 84 LEU A C 1
ATOM 672 O O . LEU A 1 84 ? 17.627 4.035 0.035 1.00 77.94 84 LEU A O 1
ATOM 676 N N . ASN A 1 85 ? 19.201 3.851 -1.563 1.00 75.69 85 ASN A N 1
ATOM 677 C CA . ASN A 1 85 ? 20.321 4.276 -0.724 1.00 75.69 85 ASN A CA 1
ATOM 678 C C . ASN A 1 85 ? 20.512 5.803 -0.670 1.00 75.69 85 ASN A C 1
ATOM 680 O O . ASN A 1 85 ? 20.990 6.299 0.349 1.00 75.69 85 ASN A O 1
ATOM 684 N N . ASP A 1 86 ? 20.122 6.548 -1.711 1.00 72.44 86 ASP A N 1
ATOM 685 C CA . ASP A 1 86 ? 20.151 8.019 -1.726 1.00 72.44 86 ASP A CA 1
ATOM 686 C C . ASP A 1 86 ? 18.885 8.616 -2.379 1.00 72.44 86 ASP A C 1
ATOM 688 O O . ASP A 1 86 ? 18.894 8.996 -3.552 1.00 72.44 86 ASP A O 1
ATOM 692 N N . PRO A 1 87 ? 17.781 8.747 -1.619 1.00 62.25 87 PRO A N 1
ATOM 693 C CA . PRO A 1 87 ? 16.529 9.309 -2.130 1.00 62.25 87 PRO A CA 1
ATOM 694 C C . PRO A 1 87 ? 16.589 10.822 -2.405 1.00 62.25 87 PRO A C 1
ATOM 696 O O . PRO A 1 87 ? 15.670 11.372 -3.009 1.00 62.25 87 PRO A O 1
ATOM 699 N N . SER A 1 88 ? 17.622 11.513 -1.906 1.00 59.44 88 SER A N 1
ATOM 700 C CA . SER A 1 88 ? 17.742 12.976 -1.953 1.00 59.44 88 SER A CA 1
ATOM 701 C C . SER A 1 88 ? 18.284 13.480 -3.292 1.00 59.44 88 SER A C 1
ATOM 703 O O . SER A 1 88 ? 17.926 14.571 -3.742 1.00 59.44 88 SER A O 1
ATOM 705 N N . GLY A 1 89 ? 19.088 12.654 -3.964 1.00 56.00 89 GLY A N 1
ATOM 706 C CA . GLY A 1 89 ? 19.544 12.863 -5.327 1.00 56.00 89 GLY A CA 1
ATOM 707 C C . GLY A 1 89 ? 18.648 12.122 -6.309 1.00 56.00 89 GLY A C 1
ATOM 708 O O . GLY A 1 89 ? 18.930 10.978 -6.653 1.00 56.00 89 GLY A O 1
ATOM 709 N N . LEU A 1 90 ? 17.589 12.763 -6.813 1.00 59.44 90 LEU A N 1
ATOM 710 C CA . LEU A 1 90 ? 16.891 12.262 -8.002 1.00 59.44 90 LEU A CA 1
ATOM 711 C C . LEU A 1 90 ? 17.907 12.178 -9.152 1.00 59.44 90 LEU A C 1
ATOM 713 O O . LEU A 1 90 ? 18.245 13.182 -9.781 1.00 59.44 90 LEU A O 1
ATOM 717 N N . GLN A 1 91 ? 18.461 10.982 -9.360 1.00 62.66 91 GLN A N 1
ATOM 718 C CA . GLN A 1 91 ? 19.556 10.772 -10.297 1.00 62.66 91 GLN A CA 1
ATOM 719 C C . GLN A 1 91 ? 19.088 11.057 -11.723 1.00 62.66 91 GLN A C 1
ATOM 721 O O . GLN A 1 91 ? 17.911 10.914 -12.057 1.00 62.66 91 GLN A O 1
ATOM 726 N N . LYS A 1 92 ? 20.041 11.396 -12.597 1.00 65.38 92 LYS A N 1
ATOM 727 C CA . LYS A 1 92 ? 19.807 11.790 -13.997 1.00 65.38 92 LYS A CA 1
ATOM 728 C C . LYS A 1 92 ? 18.929 10.807 -14.800 1.00 65.38 92 LYS A C 1
ATOM 730 O O . LYS A 1 92 ? 18.334 11.226 -15.788 1.00 65.38 92 LYS A O 1
ATOM 735 N N . ASN A 1 93 ? 18.821 9.546 -14.365 1.00 74.56 93 ASN A N 1
ATOM 736 C CA . ASN A 1 93 ? 18.090 8.472 -15.044 1.00 74.56 93 ASN A CA 1
ATOM 737 C C . ASN A 1 93 ? 16.940 7.851 -14.226 1.00 74.56 93 ASN A C 1
ATOM 739 O O . ASN A 1 93 ? 16.388 6.845 -14.663 1.00 74.56 93 ASN A O 1
ATOM 743 N N . PHE A 1 94 ? 16.529 8.449 -13.099 1.00 77.94 94 PHE A N 1
ATOM 744 C CA . PHE A 1 94 ? 15.529 7.873 -12.181 1.00 77.94 94 PHE A CA 1
ATOM 745 C C . PHE A 1 94 ? 14.281 7.317 -12.873 1.00 77.94 94 PHE A C 1
ATOM 747 O O . PHE A 1 94 ? 13.926 6.156 -12.688 1.00 77.94 94 PHE A O 1
ATOM 754 N N . THR A 1 95 ? 13.639 8.129 -13.712 1.00 77.31 95 THR A N 1
ATOM 755 C CA . THR A 1 95 ? 12.428 7.733 -14.438 1.00 77.31 95 THR A CA 1
ATOM 756 C C . THR A 1 95 ? 12.669 6.520 -15.332 1.00 77.31 95 THR A C 1
ATOM 758 O O . THR A 1 95 ? 11.853 5.605 -15.360 1.00 77.31 95 THR A O 1
ATOM 761 N N . SER A 1 96 ? 13.796 6.496 -16.047 1.00 79.75 96 SER A N 1
ATOM 762 C CA . SER A 1 96 ? 14.145 5.407 -16.960 1.00 79.75 96 SER A CA 1
ATOM 763 C C . SER A 1 96 ? 14.463 4.118 -16.207 1.00 79.75 96 SER A C 1
ATOM 765 O O . SER A 1 96 ? 14.014 3.056 -16.625 1.00 79.75 96 SER A O 1
ATOM 767 N N . ASP A 1 97 ? 15.195 4.205 -15.097 1.00 85.75 97 ASP A N 1
ATOM 768 C CA . ASP A 1 97 ? 15.590 3.046 -14.292 1.00 85.75 97 ASP A CA 1
ATOM 769 C C . ASP A 1 97 ? 14.393 2.429 -13.553 1.00 85.75 97 ASP A C 1
ATOM 771 O O . ASP A 1 97 ? 14.201 1.208 -13.558 1.00 85.75 97 ASP A O 1
ATOM 775 N N . LEU A 1 98 ? 13.517 3.267 -12.994 1.00 85.69 98 LEU A N 1
ATOM 776 C CA . LEU A 1 98 ? 12.288 2.802 -12.359 1.00 85.69 98 LEU A CA 1
ATOM 777 C C . LEU A 1 98 ? 11.321 2.193 -13.382 1.00 85.69 98 LEU A C 1
ATOM 779 O O . LEU A 1 98 ? 10.745 1.133 -13.132 1.00 85.69 98 LEU A O 1
ATOM 783 N N . LEU A 1 99 ? 11.167 2.825 -14.552 1.00 84.38 99 LEU A N 1
ATOM 784 C CA . LEU A 1 99 ? 10.350 2.287 -15.639 1.00 84.38 99 LEU A CA 1
ATOM 785 C C . LEU A 1 99 ? 10.897 0.949 -16.133 1.00 84.38 99 LEU A C 1
ATOM 787 O O . LEU A 1 99 ? 10.126 0.007 -16.281 1.00 84.38 99 LEU A O 1
ATOM 791 N N . TYR A 1 100 ? 12.211 0.848 -16.334 1.00 85.94 100 TYR A N 1
ATOM 792 C CA . TYR A 1 100 ? 12.868 -0.395 -16.727 1.00 85.94 100 TYR A CA 1
ATOM 793 C C . TYR A 1 100 ? 12.588 -1.510 -15.715 1.00 85.94 100 TYR A C 1
ATOM 795 O O . TYR A 1 100 ? 12.164 -2.604 -16.090 1.00 85.94 100 TYR A O 1
ATOM 803 N N . THR A 1 101 ? 12.745 -1.211 -14.423 1.00 88.00 101 THR A N 1
ATOM 804 C CA . THR A 1 101 ? 12.470 -2.164 -13.341 1.00 88.00 101 THR A CA 1
ATOM 805 C C . THR A 1 101 ? 11.031 -2.674 -13.406 1.00 88.00 101 THR A C 1
ATOM 807 O O . THR A 1 101 ? 10.810 -3.879 -13.380 1.00 88.00 101 THR A O 1
ATOM 810 N N . LEU A 1 102 ? 10.051 -1.786 -13.587 1.00 88.25 102 LEU A N 1
ATOM 811 C CA . LEU A 1 102 ? 8.627 -2.143 -13.644 1.00 88.25 102 LEU A CA 1
ATOM 812 C C . LEU A 1 102 ? 8.200 -2.783 -14.970 1.00 88.25 102 LEU A C 1
ATOM 814 O O . LEU A 1 102 ? 7.211 -3.510 -15.010 1.00 88.25 102 LEU A O 1
ATOM 818 N N . GLN A 1 103 ? 8.928 -2.549 -16.060 1.00 84.19 103 GLN A N 1
ATOM 819 C CA . GLN A 1 103 ? 8.744 -3.283 -17.313 1.00 84.19 103 GLN A CA 1
ATOM 820 C C . GLN A 1 103 ? 9.223 -4.736 -17.180 1.00 84.19 103 GLN A C 1
ATOM 822 O O . GLN A 1 103 ? 8.589 -5.641 -17.732 1.00 84.19 103 GLN A O 1
ATOM 827 N N . MET A 1 104 ? 10.312 -4.953 -16.435 1.00 84.19 104 MET A N 1
ATOM 828 C CA . MET A 1 104 ? 10.893 -6.273 -16.168 1.00 84.19 104 MET A CA 1
ATOM 829 C C . MET A 1 104 ? 10.179 -7.032 -15.048 1.00 84.19 104 MET A C 1
ATOM 831 O O . MET A 1 104 ? 10.067 -8.250 -15.108 1.00 84.19 104 MET A O 1
ATOM 835 N N . PHE A 1 105 ? 9.700 -6.335 -14.023 1.00 87.19 105 PHE A N 1
ATOM 836 C CA . PHE A 1 105 ? 9.012 -6.906 -12.869 1.00 87.19 105 PHE A CA 1
ATOM 837 C C . PHE A 1 105 ? 7.874 -5.963 -12.444 1.00 87.19 105 PHE A C 1
ATOM 839 O O . PHE A 1 105 ? 8.033 -5.161 -11.525 1.00 87.19 105 PHE A O 1
ATOM 846 N N . PRO A 1 106 ? 6.699 -6.039 -13.100 1.00 89.06 106 PRO A N 1
ATOM 847 C CA . PRO A 1 106 ? 5.577 -5.140 -12.825 1.00 89.06 106 PRO A CA 1
ATOM 848 C C . PRO A 1 106 ? 5.082 -5.191 -11.377 1.00 89.06 106 PRO A C 1
ATOM 850 O O . PRO A 1 106 ? 4.594 -4.190 -10.866 1.00 89.06 106 PRO A O 1
ATOM 853 N N . ASN A 1 107 ? 5.213 -6.341 -10.710 1.00 89.81 107 ASN A N 1
ATOM 854 C CA . ASN A 1 107 ? 4.894 -6.518 -9.293 1.00 89.81 107 ASN A CA 1
ATOM 855 C C . ASN A 1 107 ? 6.110 -6.433 -8.358 1.00 89.81 107 ASN A C 1
ATOM 857 O O . ASN A 1 107 ? 6.044 -6.939 -7.239 1.00 89.81 107 ASN A O 1
ATOM 861 N N . ASP A 1 108 ? 7.215 -5.812 -8.779 1.00 91.25 108 ASP A N 1
ATOM 862 C CA . ASP A 1 108 ? 8.319 -5.515 -7.867 1.00 91.25 108 ASP A CA 1
ATOM 863 C C . ASP A 1 108 ? 7.842 -4.553 -6.771 1.00 91.25 108 ASP A C 1
ATOM 865 O O . ASP A 1 108 ? 7.615 -3.360 -6.996 1.00 91.25 108 ASP A O 1
ATOM 869 N N . TYR A 1 109 ? 7.653 -5.083 -5.561 1.00 90.06 109 TYR A N 1
ATOM 870 C CA . TYR A 1 109 ? 7.067 -4.317 -4.466 1.00 90.06 109 TYR A CA 1
ATOM 871 C C . TYR A 1 109 ? 7.973 -3.162 -4.016 1.00 90.06 109 TYR A C 1
ATOM 873 O O . TYR A 1 109 ? 7.470 -2.162 -3.499 1.00 90.06 109 TYR A O 1
ATOM 881 N N . LYS A 1 110 ? 9.298 -3.265 -4.202 1.00 89.50 110 LYS A N 1
ATOM 882 C CA . LYS A 1 110 ? 10.233 -2.189 -3.855 1.00 89.50 110 LYS A CA 1
ATOM 883 C C . LYS A 1 110 ? 10.076 -1.044 -4.852 1.00 89.50 110 LYS A C 1
ATOM 885 O O . LYS A 1 110 ? 9.931 0.103 -4.432 1.00 89.50 110 LYS A O 1
ATOM 890 N N . ALA A 1 111 ? 10.010 -1.349 -6.146 1.00 90.94 111 ALA A N 1
ATOM 891 C CA . ALA A 1 111 ? 9.772 -0.360 -7.194 1.00 90.94 111 ALA A CA 1
ATOM 892 C C . ALA A 1 111 ? 8.390 0.303 -7.057 1.00 90.94 111 ALA A C 1
ATOM 894 O O . ALA A 1 111 ? 8.278 1.528 -7.127 1.00 90.94 111 ALA A O 1
ATOM 895 N N . LEU A 1 112 ? 7.339 -0.477 -6.779 1.00 92.06 112 LEU A N 1
ATOM 896 C CA . LEU A 1 112 ? 5.989 0.045 -6.525 1.00 92.06 112 LEU A CA 1
ATOM 897 C C . LEU A 1 112 ? 5.933 0.945 -5.277 1.00 92.06 112 LEU A C 1
ATOM 899 O O . LEU A 1 112 ? 5.243 1.965 -5.281 1.00 92.06 112 LEU A O 1
ATOM 903 N N . ASN A 1 113 ? 6.682 0.626 -4.220 1.00 89.38 113 ASN A N 1
ATOM 904 C CA . ASN A 1 113 ? 6.814 1.506 -3.055 1.00 89.38 113 ASN A CA 1
ATOM 905 C C . ASN A 1 113 ? 7.514 2.824 -3.409 1.00 89.38 113 ASN A C 1
ATOM 907 O O . ASN A 1 113 ? 7.029 3.894 -3.036 1.00 89.38 113 ASN A O 1
ATOM 911 N N . VAL A 1 114 ? 8.612 2.765 -4.169 1.00 87.00 114 VAL A N 1
ATOM 912 C CA . VAL A 1 114 ? 9.314 3.963 -4.658 1.00 87.00 114 VAL A CA 1
ATOM 913 C C . VAL A 1 114 ? 8.384 4.830 -5.508 1.00 87.00 114 VAL A C 1
ATOM 915 O O . VAL A 1 114 ? 8.371 6.045 -5.330 1.00 87.00 114 VAL A O 1
ATOM 918 N N . LEU A 1 115 ? 7.544 4.235 -6.361 1.00 86.81 115 LEU A N 1
ATOM 919 C CA . LEU A 1 115 ? 6.526 4.969 -7.123 1.00 86.81 115 LEU A CA 1
ATOM 920 C C . LEU A 1 115 ? 5.545 5.725 -6.231 1.00 86.81 115 LEU A C 1
ATOM 922 O O . LEU A 1 115 ? 5.211 6.873 -6.524 1.00 86.81 115 LEU A O 1
ATOM 926 N N . ILE A 1 116 ? 5.065 5.090 -5.160 1.00 88.25 116 ILE A N 1
ATOM 927 C CA . ILE A 1 116 ? 4.161 5.736 -4.209 1.00 88.25 116 ILE A CA 1
ATOM 928 C C . ILE A 1 116 ? 4.868 6.930 -3.563 1.00 88.25 116 ILE A C 1
ATOM 930 O O . ILE A 1 116 ? 4.318 8.027 -3.548 1.00 88.25 116 ILE A O 1
ATOM 934 N N . GLU A 1 117 ? 6.080 6.741 -3.037 1.00 82.88 117 GLU A N 1
ATOM 935 C CA . GLU A 1 117 ? 6.838 7.828 -2.403 1.00 82.88 117 GLU A CA 1
ATOM 936 C C . GLU A 1 117 ? 7.118 8.973 -3.373 1.00 82.88 117 GLU A C 1
ATOM 938 O O . GLU A 1 117 ? 6.937 10.142 -3.027 1.00 82.88 117 GLU A O 1
ATOM 943 N N . TYR A 1 118 ? 7.493 8.634 -4.602 1.00 78.44 118 TYR A N 1
ATOM 944 C CA . TYR A 1 118 ? 7.715 9.594 -5.665 1.00 78.44 118 TYR A CA 1
ATOM 945 C C . TYR A 1 118 ? 6.460 10.433 -5.940 1.00 78.44 118 TYR A C 1
ATOM 947 O O . TYR A 1 118 ? 6.506 11.665 -5.934 1.00 78.44 118 TYR A O 1
ATOM 955 N N . ALA A 1 119 ? 5.317 9.771 -6.126 1.00 80.56 119 ALA A N 1
ATOM 956 C CA . ALA A 1 119 ? 4.052 10.434 -6.413 1.00 80.56 119 ALA A CA 1
ATOM 957 C C . ALA A 1 119 ? 3.638 11.411 -5.302 1.00 80.56 119 ALA A C 1
ATOM 959 O O . ALA A 1 119 ? 3.094 12.476 -5.592 1.00 80.56 119 ALA A O 1
ATOM 960 N N . GLU A 1 120 ? 3.911 11.067 -4.041 1.00 77.56 120 GLU A N 1
ATOM 961 C CA . GLU A 1 120 ? 3.574 11.911 -2.892 1.00 77.56 120 GLU A CA 1
ATOM 962 C C . GLU A 1 120 ? 4.491 13.121 -2.718 1.00 77.56 120 GLU A C 1
ATOM 964 O O . GLU A 1 120 ? 4.026 14.176 -2.277 1.00 77.56 120 GLU A O 1
ATOM 969 N N . ASN A 1 121 ? 5.776 12.966 -3.036 1.00 74.00 121 ASN A N 1
ATOM 970 C CA . ASN A 1 121 ? 6.786 13.998 -2.808 1.00 74.00 121 ASN A CA 1
ATOM 971 C C . ASN A 1 121 ? 6.916 14.973 -3.987 1.00 74.00 121 ASN A C 1
ATOM 973 O O . ASN A 1 121 ? 7.296 16.122 -3.776 1.00 74.00 121 ASN A O 1
ATOM 977 N N . TYR A 1 122 ? 6.582 14.536 -5.205 1.00 69.25 122 TYR A N 1
ATOM 978 C CA . TYR A 1 122 ? 6.852 15.286 -6.439 1.00 69.25 122 TYR A CA 1
ATOM 979 C C . TYR A 1 122 ? 5.611 15.500 -7.322 1.00 69.25 122 TYR A C 1
ATOM 981 O O . TYR A 1 122 ? 5.728 15.860 -8.488 1.00 69.25 122 TYR A O 1
ATOM 989 N N . GLY A 1 123 ? 4.402 15.274 -6.794 1.00 63.81 123 GLY A N 1
ATOM 990 C CA . GLY A 1 123 ? 3.148 15.605 -7.487 1.00 63.81 123 GLY A CA 1
ATOM 991 C C . GLY A 1 123 ? 2.818 14.727 -8.701 1.00 63.81 123 GLY A C 1
ATOM 992 O O . GLY A 1 123 ? 1.869 15.019 -9.420 1.00 63.81 123 GLY A O 1
ATOM 993 N N . GLY A 1 124 ? 3.567 13.640 -8.922 1.00 57.34 124 GLY A N 1
ATOM 994 C CA . GLY A 1 124 ? 3.355 12.699 -10.028 1.00 57.34 124 GLY A CA 1
ATOM 995 C C . GLY A 1 124 ? 3.947 13.126 -11.377 1.00 57.34 124 GLY A C 1
ATOM 996 O O . GLY A 1 124 ? 3.905 12.333 -12.315 1.00 57.34 124 GLY A O 1
ATOM 997 N N . GLU A 1 125 ? 4.541 14.317 -11.485 1.00 55.28 125 GLU A N 1
ATOM 998 C CA . GLU A 1 125 ? 5.279 14.745 -12.679 1.00 55.28 125 GLU A CA 1
ATOM 999 C C . GLU A 1 125 ? 6.754 14.372 -12.523 1.00 55.28 125 GLU A C 1
ATOM 1001 O O . GLU A 1 125 ? 7.426 14.851 -11.616 1.00 55.28 125 GLU A O 1
ATOM 1006 N N . PHE A 1 126 ? 7.267 13.480 -13.372 1.00 57.38 126 PHE A N 1
ATOM 1007 C CA . PHE A 1 126 ? 8.671 13.053 -13.343 1.00 57.38 126 PHE A CA 1
ATOM 1008 C C . PHE A 1 126 ? 9.597 14.145 -13.895 1.00 57.38 126 PHE A C 1
ATOM 1010 O O . PHE A 1 126 ? 9.327 14.615 -15.004 1.00 57.38 126 PHE A O 1
ATOM 1017 N N . PRO A 1 127 ? 10.695 14.542 -13.203 1.00 52.72 127 PRO A N 1
ATOM 1018 C CA . PRO A 1 127 ? 11.657 15.472 -13.769 1.00 52.72 127 PRO A CA 1
ATOM 1019 C C . PRO A 1 127 ? 12.179 14.897 -15.080 1.00 52.72 127 PRO A C 1
ATOM 1021 O O . PRO A 1 127 ? 12.823 13.848 -15.118 1.00 52.72 127 PRO A 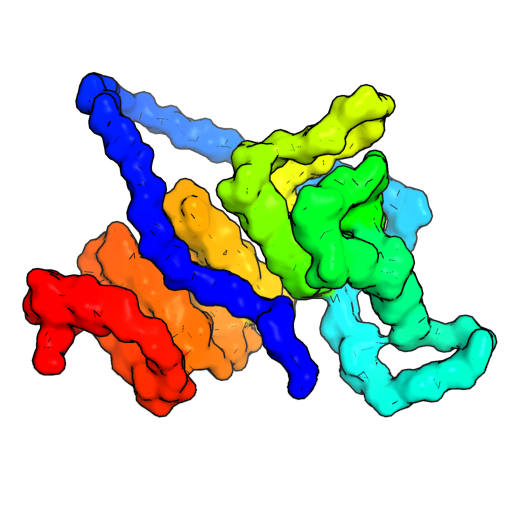O 1
ATOM 1024 N N . ASN A 1 128 ? 11.858 15.589 -16.169 1.00 53.22 128 ASN A N 1
ATOM 1025 C CA . ASN A 1 128 ? 12.227 15.197 -17.518 1.00 53.22 128 ASN A CA 1
ATOM 1026 C C . ASN A 1 128 ? 13.054 16.311 -18.169 1.00 53.22 128 ASN A C 1
ATOM 1028 O O . ASN A 1 128 ? 12.538 17.067 -18.993 1.00 53.22 128 ASN A O 1
ATOM 1032 N N . PRO A 1 129 ? 14.342 16.443 -17.808 1.00 46.84 129 PRO A N 1
ATOM 1033 C CA . PRO A 1 129 ? 15.197 17.470 -18.391 1.00 46.84 129 PRO A CA 1
ATOM 1034 C C . PRO A 1 129 ? 15.514 17.222 -19.877 1.00 46.84 129 PRO A C 1
ATOM 1036 O O . PRO A 1 129 ? 15.974 18.140 -20.545 1.00 46.84 129 PRO A O 1
ATOM 1039 N N . ASN A 1 130 ? 15.267 16.015 -20.415 1.00 49.53 130 ASN A N 1
ATOM 1040 C CA . ASN A 1 130 ? 15.822 15.580 -21.706 1.00 49.53 130 ASN A CA 1
ATOM 1041 C C . ASN A 1 130 ? 14.813 14.955 -22.696 1.00 49.53 130 ASN A C 1
ATOM 1043 O O . ASN A 1 130 ? 15.238 14.298 -23.642 1.00 49.53 130 ASN A O 1
ATOM 1047 N N . LYS A 1 131 ? 13.496 15.151 -22.528 1.00 48.78 131 LYS A N 1
ATOM 1048 C CA . LYS A 1 131 ? 12.447 14.567 -23.401 1.00 48.78 131 LYS A CA 1
ATOM 1049 C C . LYS A 1 131 ? 12.569 13.039 -23.579 1.00 48.78 131 LYS A C 1
ATOM 1051 O O . LYS A 1 131 ? 12.373 12.514 -24.673 1.00 48.78 131 LYS A O 1
ATOM 1056 N N . THR A 1 132 ? 12.886 12.306 -22.515 1.00 51.12 132 THR A N 1
ATOM 1057 C CA . THR A 1 132 ? 12.697 10.843 -22.459 1.00 51.12 132 THR A CA 1
ATOM 1058 C C . THR A 1 132 ? 11.205 10.517 -22.280 1.00 51.12 132 THR A C 1
ATOM 1060 O O . THR A 1 132 ? 10.440 11.431 -21.956 1.00 51.12 132 THR A O 1
ATOM 1063 N N . PRO A 1 133 ? 10.733 9.276 -22.537 1.00 54.03 133 PRO A N 1
ATOM 1064 C CA . PRO A 1 133 ? 9.304 8.967 -22.477 1.00 54.03 133 PRO A CA 1
ATOM 1065 C C . PRO A 1 133 ? 8.721 9.396 -21.129 1.00 54.03 133 PRO A C 1
ATOM 1067 O O . PRO A 1 133 ? 9.275 9.060 -20.083 1.00 54.03 133 PRO A O 1
ATOM 1070 N N . SER A 1 134 ? 7.632 10.168 -21.151 1.00 63.44 134 SER A N 1
ATOM 1071 C CA . SER A 1 134 ? 6.898 10.512 -19.934 1.00 63.44 134 SER A CA 1
ATOM 1072 C C . SER A 1 134 ? 6.525 9.223 -19.207 1.00 63.44 134 SER A C 1
ATOM 1074 O O . SER A 1 134 ? 5.960 8.323 -19.837 1.00 63.44 134 SER A O 1
ATOM 1076 N N . MET A 1 135 ? 6.820 9.132 -17.908 1.00 69.06 135 MET A N 1
ATOM 1077 C CA . MET A 1 135 ? 6.348 8.005 -17.112 1.00 69.06 135 MET A CA 1
ATOM 1078 C C . MET A 1 135 ? 4.823 7.894 -17.261 1.00 69.06 135 MET A C 1
ATOM 1080 O O . MET A 1 135 ? 4.135 8.919 -17.204 1.00 69.06 135 MET A O 1
ATOM 1084 N N . PRO A 1 136 ? 4.278 6.685 -17.453 1.00 74.75 136 PRO A N 1
ATOM 1085 C CA . PRO A 1 136 ? 2.841 6.467 -17.378 1.00 74.75 136 PRO A CA 1
ATOM 1086 C C . PRO A 1 136 ? 2.284 6.916 -16.023 1.00 74.75 136 PRO A C 1
ATOM 1088 O O . PRO A 1 136 ? 3.012 6.992 -15.033 1.00 74.75 136 PRO A O 1
ATOM 1091 N N . ASP A 1 137 ? 0.977 7.181 -15.975 1.00 80.94 137 ASP A N 1
ATOM 1092 C CA . ASP A 1 137 ? 0.285 7.486 -14.722 1.00 80.94 137 ASP A CA 1
ATOM 1093 C C . ASP A 1 137 ? 0.579 6.398 -13.675 1.00 80.94 137 ASP A C 1
ATOM 1095 O O . ASP A 1 137 ? 0.576 5.204 -13.986 1.00 80.94 137 ASP A O 1
ATOM 1099 N N . VAL A 1 138 ? 0.842 6.810 -12.433 1.00 85.44 138 VAL A N 1
ATOM 1100 C CA . VAL A 1 138 ? 1.185 5.885 -11.345 1.00 85.44 138 VAL A CA 1
ATOM 1101 C C . VAL A 1 138 ? 0.095 4.835 -11.150 1.00 85.44 138 VAL A C 1
ATOM 1103 O O . VAL A 1 138 ? 0.411 3.663 -10.961 1.00 85.44 138 VAL A O 1
ATOM 1106 N N . ASP A 1 139 ? -1.180 5.207 -11.274 1.00 88.31 139 ASP A N 1
ATOM 1107 C CA . ASP A 1 139 ? -2.280 4.253 -11.152 1.00 88.31 139 ASP A CA 1
ATOM 1108 C C . ASP A 1 139 ? -2.285 3.273 -12.343 1.00 88.31 139 ASP A C 1
ATOM 1110 O O . ASP A 1 139 ? -2.526 2.088 -12.138 1.00 88.31 139 ASP A O 1
ATOM 1114 N N . CYS A 1 140 ? -1.894 3.701 -13.553 1.00 86.88 140 CYS A N 1
ATOM 1115 C CA . CYS A 1 140 ? -1.717 2.794 -14.697 1.00 86.88 140 CYS A CA 1
ATOM 1116 C C . CYS A 1 140 ? -0.581 1.777 -14.492 1.00 86.88 140 CYS A C 1
ATOM 1118 O O . CYS A 1 140 ? -0.681 0.632 -14.946 1.00 86.88 140 CYS A O 1
ATOM 1120 N N . LEU A 1 141 ? 0.502 2.168 -13.811 1.00 88.44 141 LEU A N 1
ATOM 1121 C CA . LEU A 1 141 ? 1.584 1.249 -13.433 1.00 88.44 141 LEU A CA 1
ATOM 1122 C C . LEU A 1 141 ? 1.078 0.195 -12.437 1.00 88.44 141 LEU A C 1
ATOM 1124 O O . LEU A 1 141 ? 1.368 -0.989 -12.601 1.00 88.44 141 LEU A O 1
ATOM 1128 N N . PHE A 1 142 ? 0.248 0.591 -11.468 1.00 92.25 142 PHE A N 1
ATOM 1129 C CA . PHE A 1 142 ? -0.403 -0.346 -10.547 1.00 92.25 142 PHE A CA 1
ATOM 1130 C C . PHE A 1 142 ? -1.422 -1.261 -11.235 1.00 92.25 142 PHE A C 1
ATOM 1132 O O . PHE A 1 142 ? -1.434 -2.462 -10.973 1.00 92.25 142 PHE A O 1
ATOM 1139 N N . GLU A 1 143 ? -2.245 -0.746 -12.146 1.00 90.94 143 GLU A N 1
ATOM 1140 C CA . GLU A 1 143 ? -3.175 -1.568 -12.932 1.00 90.94 143 GLU A CA 1
ATOM 1141 C C . GLU A 1 143 ? -2.428 -2.609 -13.776 1.00 90.94 143 GLU A C 1
ATOM 1143 O O . GLU A 1 143 ? -2.831 -3.773 -13.849 1.00 90.94 143 GLU A O 1
ATOM 1148 N N . THR A 1 144 ? -1.286 -2.220 -14.350 1.00 87.44 144 THR A N 1
ATOM 1149 C CA . THR A 1 144 ? -0.372 -3.135 -15.049 1.00 87.44 144 THR A CA 1
ATOM 1150 C C . THR A 1 144 ? 0.148 -4.215 -14.098 1.00 87.44 144 THR A C 1
ATOM 1152 O O . THR A 1 144 ? 0.092 -5.399 -14.440 1.00 87.44 144 THR A O 1
ATOM 1155 N N . ALA A 1 145 ? 0.603 -3.836 -12.899 1.00 90.62 145 ALA A N 1
ATOM 1156 C CA . ALA A 1 145 ? 1.079 -4.768 -11.878 1.00 90.62 145 ALA A CA 1
ATOM 1157 C C . ALA A 1 145 ? -0.000 -5.787 -11.484 1.00 90.62 145 ALA A C 1
ATOM 1159 O O . ALA A 1 145 ? 0.254 -6.990 -11.494 1.00 90.62 145 ALA A O 1
ATOM 1160 N N . VAL A 1 146 ? -1.228 -5.325 -11.230 1.00 92.12 146 VAL A N 1
ATOM 1161 C CA . VAL A 1 146 ? -2.385 -6.179 -10.915 1.00 92.12 146 VAL A CA 1
ATOM 1162 C C . VAL A 1 146 ? -2.714 -7.119 -12.073 1.00 92.12 146 VAL A C 1
ATOM 1164 O O . VAL A 1 146 ? -2.961 -8.301 -11.856 1.00 92.12 146 VAL A O 1
ATOM 1167 N N . LYS A 1 147 ? -2.698 -6.631 -13.318 1.00 89.19 147 LYS A N 1
ATOM 1168 C CA . LYS A 1 147 ? -2.976 -7.455 -14.505 1.00 89.19 147 LYS A CA 1
ATOM 1169 C C . LYS A 1 147 ? -1.920 -8.544 -14.710 1.00 89.19 147 LYS A C 1
ATOM 1171 O O . LYS A 1 147 ? -2.246 -9.622 -15.202 1.00 89.19 147 LYS A O 1
ATOM 1176 N N . LYS A 1 148 ? -0.662 -8.267 -14.360 1.00 86.50 148 LYS A N 1
ATOM 1177 C CA . LYS A 1 148 ? 0.470 -9.193 -14.525 1.00 86.50 148 LYS A CA 1
ATOM 1178 C C . LYS A 1 148 ? 0.621 -10.172 -13.366 1.00 86.50 148 LYS A C 1
ATOM 1180 O O . LYS A 1 148 ? 0.955 -11.327 -13.608 1.00 86.50 148 LYS A O 1
ATOM 1185 N N . ALA A 1 149 ? 0.301 -9.744 -12.151 1.00 88.00 149 ALA A N 1
ATOM 1186 C CA . ALA A 1 149 ? 0.339 -10.564 -10.948 1.00 88.00 149 ALA A CA 1
ATOM 1187 C C . ALA A 1 149 ? -1.007 -10.498 -10.194 1.00 88.00 149 ALA A C 1
ATOM 1189 O O . ALA A 1 149 ? -1.073 -9.993 -9.072 1.00 88.00 149 ALA A O 1
ATOM 1190 N N . PRO A 1 150 ? -2.103 -11.032 -10.772 1.00 91.19 150 PRO A N 1
ATOM 1191 C CA . PRO A 1 150 ? -3.452 -10.882 -10.208 1.00 91.19 150 PRO A CA 1
ATOM 1192 C C . PRO A 1 150 ? -3.635 -11.561 -8.846 1.00 91.19 150 PRO A C 1
ATOM 1194 O O . PRO A 1 150 ? -4.518 -11.179 -8.084 1.00 91.19 150 PRO A O 1
ATOM 1197 N N . ASN A 1 151 ? -2.783 -12.542 -8.536 1.00 92.06 151 ASN A N 1
ATOM 1198 C CA . ASN A 1 151 ? -2.795 -13.297 -7.284 1.00 92.06 151 ASN A CA 1
ATOM 1199 C C . ASN A 1 151 ? -1.697 -12.840 -6.309 1.00 92.06 151 ASN A C 1
ATOM 1201 O O . ASN A 1 151 ? -1.306 -13.611 -5.430 1.00 92.06 151 ASN A O 1
ATOM 1205 N N . ASP A 1 152 ? -1.131 -11.647 -6.501 1.00 91.56 152 ASP A N 1
ATOM 1206 C CA . ASP A 1 152 ? -0.158 -11.057 -5.585 1.00 91.56 152 ASP A CA 1
ATOM 1207 C C . ASP A 1 152 ? -0.865 -10.103 -4.608 1.00 91.56 152 ASP A C 1
ATOM 1209 O O . ASP A 1 152 ? -1.243 -8.985 -4.982 1.00 91.56 152 ASP A O 1
ATOM 1213 N N . PRO A 1 153 ? -1.069 -10.513 -3.343 1.00 92.81 153 PRO A N 1
ATOM 1214 C CA . PRO A 1 153 ? -1.771 -9.667 -2.395 1.00 92.81 153 PRO A CA 1
ATOM 1215 C C . PRO A 1 153 ? -0.951 -8.443 -1.969 1.00 92.81 153 PRO A C 1
ATOM 1217 O O . PRO A 1 153 ? -1.536 -7.467 -1.503 1.00 92.81 153 PRO A O 1
ATOM 1220 N N . ILE A 1 154 ?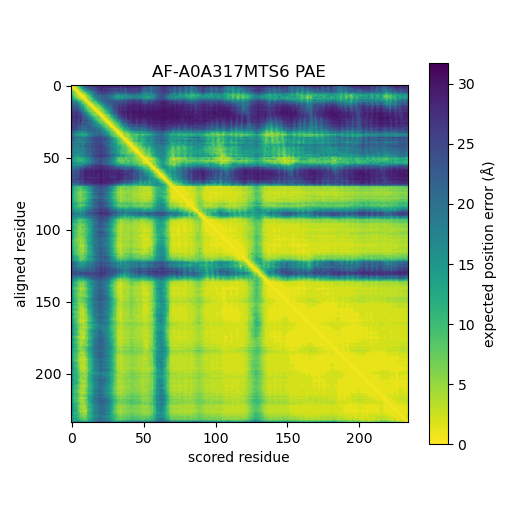 0.378 -8.456 -2.131 1.00 93.06 154 ILE A N 1
ATOM 1221 C CA . ILE A 1 154 ? 1.224 -7.304 -1.801 1.00 93.06 154 ILE A CA 1
ATOM 1222 C C . ILE A 1 154 ? 0.981 -6.182 -2.806 1.00 93.06 154 ILE A C 1
ATOM 1224 O O . ILE A 1 154 ? 0.821 -5.034 -2.401 1.00 93.06 154 ILE A O 1
ATOM 1228 N N . VAL A 1 155 ? 0.855 -6.502 -4.098 1.00 93.81 155 VAL A N 1
ATOM 1229 C CA . VAL A 1 155 ? 0.492 -5.511 -5.128 1.00 93.81 155 VAL A CA 1
ATOM 1230 C C . VAL A 1 155 ? -0.855 -4.873 -4.813 1.00 93.81 155 VAL A C 1
ATOM 1232 O O . VAL A 1 155 ? -0.984 -3.652 -4.871 1.00 93.81 155 VAL A O 1
ATOM 1235 N N . ARG A 1 156 ? -1.849 -5.686 -4.437 1.00 96.94 156 ARG A N 1
ATOM 1236 C CA . ARG A 1 156 ? -3.173 -5.199 -4.029 1.00 96.94 156 ARG A CA 1
ATOM 1237 C C . ARG A 1 156 ? -3.084 -4.288 -2.812 1.00 96.94 156 ARG A C 1
ATOM 1239 O O . ARG A 1 156 ? -3.636 -3.192 -2.845 1.00 96.94 156 ARG A O 1
ATOM 1246 N N . GLN A 1 157 ? -2.322 -4.681 -1.788 1.00 96.69 157 GLN A N 1
ATOM 1247 C CA . GLN A 1 157 ? -2.075 -3.816 -0.637 1.00 96.69 157 GLN A CA 1
ATOM 1248 C C . GLN A 1 157 ? -1.478 -2.482 -1.095 1.00 96.69 157 GLN A C 1
ATOM 1250 O O . GLN A 1 157 ? -2.066 -1.444 -0.824 1.00 96.69 157 GLN A O 1
ATOM 1255 N N . LEU A 1 158 ? -0.366 -2.487 -1.832 1.00 95.81 158 LEU A N 1
ATOM 1256 C CA . LEU A 1 158 ? 0.307 -1.263 -2.280 1.00 95.81 158 LEU A CA 1
ATOM 1257 C C . LEU A 1 158 ? -0.587 -0.372 -3.149 1.00 95.81 158 LEU A C 1
ATOM 1259 O O . LEU A 1 158 ? -0.572 0.851 -2.990 1.00 95.81 158 LEU A O 1
ATOM 1263 N N . PHE A 1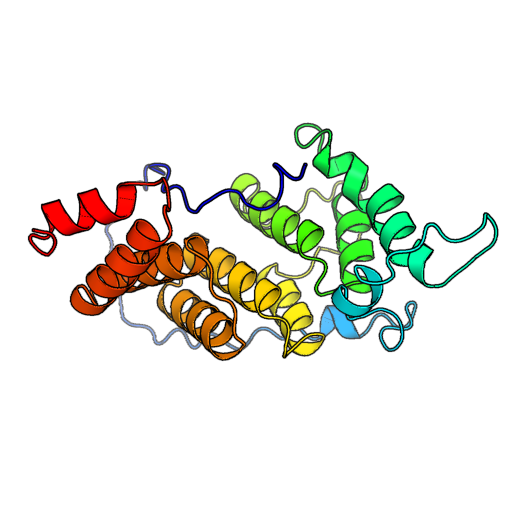 159 ? -1.420 -0.954 -4.012 1.00 96.25 159 PHE A N 1
ATOM 1264 C CA . PHE A 1 159 ? -2.360 -0.161 -4.795 1.00 96.25 159 PHE A CA 1
ATOM 1265 C C . PHE A 1 159 ? -3.412 0.511 -3.903 1.00 96.25 159 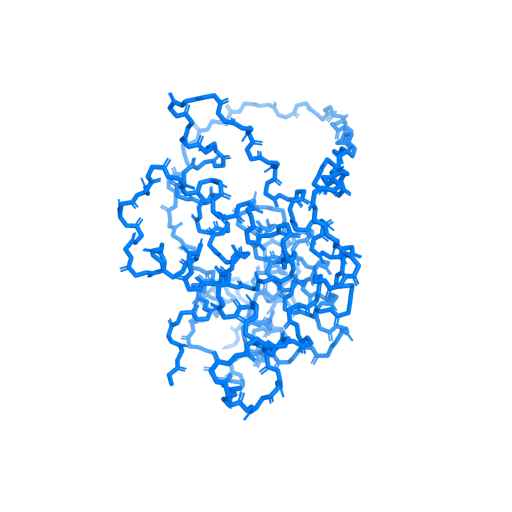PHE A C 1
ATOM 1267 O O . PHE A 1 159 ? -3.693 1.699 -4.072 1.00 96.25 159 PHE A O 1
ATOM 1274 N N . GLY A 1 160 ? -3.914 -0.195 -2.885 1.00 97.00 160 GLY A N 1
ATOM 1275 C CA . GLY A 1 160 ? -4.798 0.388 -1.874 1.00 97.00 160 GLY A CA 1
ATOM 1276 C C . GLY A 1 160 ? -4.159 1.579 -1.154 1.00 97.00 160 GLY A C 1
ATOM 1277 O O . GLY A 1 160 ? -4.803 2.604 -0.942 1.00 97.00 160 GLY A O 1
ATOM 1278 N N . VAL A 1 161 ? -2.857 1.516 -0.868 1.00 95.69 161 VAL A N 1
ATOM 1279 C CA . VAL A 1 161 ? -2.099 2.634 -0.272 1.00 95.69 161 VAL A CA 1
ATOM 1280 C C . VAL A 1 161 ? -2.045 3.826 -1.203 1.00 95.69 161 VAL A C 1
ATOM 1282 O O . VAL A 1 161 ? -2.277 4.955 -0.767 1.00 95.69 161 VAL A O 1
ATOM 1285 N N . ARG A 1 162 ? -1.748 3.592 -2.485 1.00 93.44 162 ARG A N 1
ATOM 1286 C CA . ARG A 1 162 ? -1.737 4.650 -3.495 1.00 93.44 162 ARG A CA 1
ATOM 1287 C C . ARG A 1 162 ? -3.101 5.335 -3.576 1.00 93.44 162 ARG A C 1
ATOM 1289 O O . ARG A 1 162 ? -3.156 6.563 -3.524 1.00 93.44 162 ARG A O 1
ATOM 1296 N N . LYS A 1 163 ? -4.186 4.560 -3.647 1.00 94.56 163 LYS A N 1
ATOM 1297 C CA . LYS A 1 163 ? -5.562 5.079 -3.670 1.00 94.56 163 LYS A CA 1
ATOM 1298 C C . LYS A 1 163 ? -5.895 5.874 -2.409 1.00 94.56 163 LYS A C 1
ATOM 1300 O O . LYS A 1 163 ? -6.315 7.025 -2.515 1.00 94.56 163 LYS A O 1
ATOM 1305 N N . PHE A 1 164 ? -5.555 5.344 -1.233 1.00 95.62 164 PHE A N 1
ATOM 1306 C CA . PHE A 1 164 ? -5.761 6.036 0.039 1.00 95.62 164 PHE A CA 1
ATOM 1307 C C . PHE A 1 164 ? -5.051 7.394 0.075 1.00 95.62 164 PHE A C 1
ATOM 1309 O O . PHE A 1 164 ? -5.640 8.399 0.471 1.00 95.62 164 PHE A O 1
ATOM 1316 N N . ARG A 1 165 ? -3.780 7.448 -0.346 1.00 90.44 165 ARG A N 1
ATOM 1317 C CA . ARG A 1 165 ? -2.986 8.689 -0.330 1.00 90.44 165 ARG A CA 1
ATOM 1318 C C . ARG A 1 165 ? -3.510 9.742 -1.312 1.00 90.44 165 ARG A C 1
ATOM 1320 O O . ARG A 1 165 ? -3.390 10.932 -1.037 1.00 90.44 165 ARG A O 1
ATOM 1327 N N . ARG A 1 166 ? -4.169 9.319 -2.397 1.00 89.19 166 ARG A N 1
ATOM 1328 C CA . ARG A 1 166 ? -4.907 10.205 -3.315 1.00 89.19 166 ARG A CA 1
ATOM 1329 C C . ARG A 1 166 ? -6.270 10.667 -2.786 1.00 89.19 166 ARG A C 1
ATOM 1331 O O . ARG A 1 166 ? -6.889 11.508 -3.429 1.00 89.19 166 ARG A O 1
ATOM 1338 N N . GLY A 1 167 ? -6.728 10.136 -1.652 1.00 91.44 167 GLY A N 1
ATOM 1339 C CA . GLY A 1 167 ? -8.053 10.413 -1.092 1.00 91.44 167 GLY A CA 1
ATOM 1340 C C . GLY A 1 167 ? -9.185 9.570 -1.686 1.00 91.44 167 GLY A C 1
ATOM 1341 O O . GLY A 1 167 ? -10.339 9.813 -1.358 1.00 91.44 167 GLY A O 1
ATOM 1342 N N . ASP A 1 168 ? -8.867 8.589 -2.533 1.00 95.25 168 ASP A N 1
ATOM 1343 C CA . ASP A 1 168 ? -9.828 7.640 -3.103 1.00 95.25 168 ASP A CA 1
ATOM 1344 C C . ASP A 1 168 ? -9.986 6.456 -2.135 1.00 95.25 168 ASP A C 1
ATOM 1346 O O . ASP A 1 168 ? -9.329 5.417 -2.254 1.00 95.25 168 ASP A O 1
ATOM 1350 N N . TYR A 1 169 ? -10.753 6.682 -1.068 1.00 97.19 169 TYR A N 1
ATOM 1351 C CA . TYR A 1 169 ? -10.845 5.762 0.066 1.00 97.19 169 TYR A CA 1
ATOM 1352 C C . TYR A 1 169 ? -11.661 4.510 -0.260 1.00 97.19 169 TYR A C 1
ATOM 1354 O O . TYR A 1 169 ? -11.334 3.428 0.224 1.00 97.19 169 TYR A O 1
ATOM 1362 N N . GLU A 1 170 ? -12.677 4.633 -1.106 1.00 98.12 170 GLU A N 1
ATOM 1363 C CA . GLU A 1 170 ? -13.473 3.523 -1.615 1.00 98.12 170 GLU A CA 1
ATOM 1364 C C . GLU A 1 170 ? -12.607 2.571 -2.452 1.00 98.12 170 GLU A C 1
ATOM 1366 O O . GLU A 1 170 ? -12.539 1.383 -2.130 1.00 98.12 170 GLU A O 1
ATOM 1371 N N . ALA A 1 171 ? -11.843 3.075 -3.432 1.00 96.56 171 ALA A N 1
ATOM 1372 C CA . ALA A 1 171 ? -10.932 2.224 -4.206 1.00 96.56 171 ALA A CA 1
ATOM 1373 C C . ALA A 1 171 ? -9.784 1.658 -3.351 1.00 96.56 171 ALA A C 1
ATOM 1375 O O . ALA A 1 171 ? -9.239 0.589 -3.654 1.00 96.56 171 ALA A O 1
ATOM 1376 N N . ALA A 1 172 ? -9.392 2.355 -2.278 1.00 98.12 172 ALA A N 1
ATOM 1377 C CA . ALA A 1 172 ? -8.440 1.823 -1.309 1.00 98.12 172 ALA A CA 1
ATOM 1378 C C . ALA A 1 172 ? -9.003 0.587 -0.596 1.00 98.12 172 ALA A C 1
ATOM 1380 O O . ALA A 1 172 ? -8.327 -0.441 -0.548 1.00 98.12 172 ALA A O 1
ATOM 1381 N N . ILE A 1 173 ? -10.245 0.667 -0.102 1.00 98.69 173 ILE A N 1
ATOM 1382 C CA . ILE A 1 173 ? -10.952 -0.455 0.536 1.00 98.69 173 ILE A CA 1
ATOM 1383 C C . ILE A 1 173 ? -11.044 -1.639 -0.422 1.00 98.69 173 ILE A C 1
ATOM 1385 O O . ILE A 1 173 ? -10.662 -2.736 -0.032 1.00 98.69 173 ILE A O 1
ATOM 1389 N N . GLU A 1 174 ? -11.461 -1.427 -1.672 1.00 98.44 174 GLU A N 1
ATOM 1390 C CA . GLU A 1 174 ? -11.564 -2.503 -2.670 1.00 98.44 174 GLU A CA 1
ATOM 1391 C C . GLU A 1 174 ? -10.242 -3.262 -2.846 1.00 98.44 174 GLU A C 1
ATOM 1393 O O . GLU A 1 174 ? -10.205 -4.494 -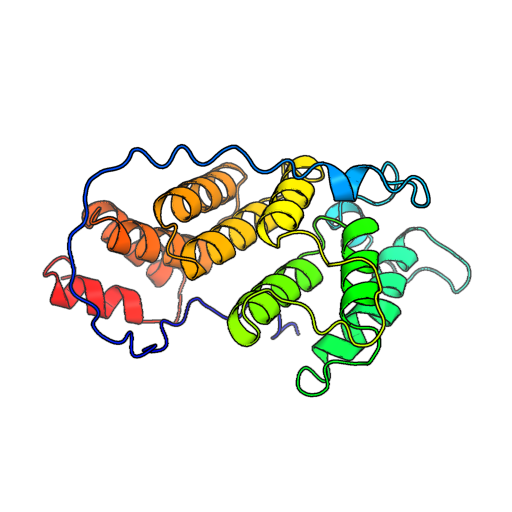2.834 1.00 98.44 174 GLU A O 1
ATOM 1398 N N . ASN A 1 175 ? -9.130 -2.534 -2.969 1.00 98.38 175 ASN A N 1
ATOM 1399 C CA . ASN A 1 175 ? -7.814 -3.144 -3.133 1.00 98.38 175 ASN A CA 1
ATOM 1400 C C . ASN A 1 175 ? -7.323 -3.840 -1.858 1.00 98.38 175 ASN A C 1
ATOM 1402 O O . ASN A 1 175 ? -6.737 -4.922 -1.935 1.00 98.38 175 ASN A O 1
ATOM 1406 N N . PHE A 1 176 ? -7.566 -3.262 -0.683 1.00 98.44 176 PHE A N 1
ATOM 1407 C CA . PHE A 1 176 ? -7.199 -3.894 0.581 1.00 98.44 176 PHE A CA 1
ATOM 1408 C C . PHE A 1 176 ? -8.045 -5.139 0.888 1.00 98.44 176 PHE A C 1
ATOM 1410 O O . PHE A 1 176 ? -7.498 -6.148 1.338 1.00 98.44 176 PHE A O 1
ATOM 1417 N N . ASP A 1 177 ? -9.349 -5.111 0.612 1.00 98.38 177 ASP A N 1
ATOM 1418 C CA . ASP A 1 177 ? -10.235 -6.266 0.774 1.00 98.38 177 ASP A CA 1
ATOM 1419 C C . ASP A 1 177 ? -9.835 -7.393 -0.182 1.00 98.38 177 ASP A C 1
ATOM 1421 O O . ASP A 1 177 ? -9.822 -8.560 0.211 1.00 98.38 177 ASP A O 1
ATOM 1425 N N . GLU A 1 178 ? -9.400 -7.064 -1.398 1.00 98.38 178 GLU A N 1
ATOM 1426 C CA . GLU A 1 178 ? -8.850 -8.046 -2.330 1.00 98.38 178 GLU A CA 1
ATOM 1427 C C . GLU A 1 178 ? -7.515 -8.633 -1.842 1.00 98.38 178 GLU A C 1
ATOM 1429 O O . GLU A 1 178 ? -7.320 -9.848 -1.905 1.00 98.38 178 GLU A O 1
ATOM 1434 N N . ALA A 1 179 ? -6.613 -7.819 -1.280 1.00 97.50 179 ALA A N 1
ATOM 1435 C CA . ALA A 1 179 ? -5.392 -8.320 -0.635 1.00 97.50 179 ALA A CA 1
ATOM 1436 C C . ALA A 1 179 ? -5.721 -9.295 0.512 1.00 97.50 179 ALA A C 1
ATOM 1438 O O . ALA A 1 179 ? -5.108 -10.361 0.636 1.00 97.50 179 ALA A O 1
ATOM 1439 N N . ASN A 1 180 ? -6.735 -8.965 1.316 1.00 96.88 180 ASN A N 1
ATOM 1440 C CA . ASN A 1 180 ? -7.240 -9.823 2.382 1.00 96.88 180 ASN A CA 1
ATOM 1441 C C . ASN A 1 180 ? -7.872 -11.112 1.816 1.00 96.88 180 ASN A C 1
ATOM 1443 O O . ASN A 1 180 ? -7.607 -12.209 2.313 1.00 96.88 180 ASN A O 1
ATOM 1447 N N . ARG A 1 181 ? -8.649 -11.039 0.731 1.00 98.06 181 ARG A N 1
ATOM 1448 C CA . ARG A 1 181 ? -9.229 -12.218 0.062 1.00 98.06 181 ARG A CA 1
ATOM 1449 C C . ARG A 1 181 ? -8.150 -13.161 -0.474 1.00 98.06 181 ARG A C 1
ATOM 1451 O O . ARG A 1 181 ? -8.280 -14.374 -0.344 1.00 98.06 181 ARG A O 1
ATOM 1458 N N . LEU A 1 182 ? -7.064 -12.604 -1.004 1.00 95.19 182 LEU A N 1
ATOM 1459 C CA . LEU A 1 182 ? -5.885 -13.330 -1.489 1.00 95.19 182 LEU A CA 1
ATOM 1460 C C . LEU A 1 182 ? -4.993 -13.897 -0.365 1.00 95.19 182 LEU A C 1
ATOM 1462 O O . LEU A 1 182 ? -3.974 -14.524 -0.646 1.00 95.19 182 LEU A O 1
ATOM 1466 N N . GLY A 1 183 ? -5.373 -13.719 0.903 1.00 93.75 183 GLY A N 1
ATOM 1467 C CA . GLY A 1 183 ? -4.738 -14.389 2.039 1.00 93.75 183 GLY A CA 1
ATOM 1468 C C . GLY A 1 183 ? -3.690 -13.564 2.782 1.00 93.75 183 GLY A C 1
ATOM 1469 O O . GLY A 1 183 ? -3.085 -14.079 3.722 1.00 93.75 183 GLY A O 1
ATOM 1470 N N . LEU A 1 184 ? -3.480 -12.291 2.433 1.00 93.94 184 LEU A N 1
ATOM 1471 C CA . LEU A 1 184 ? -2.588 -11.441 3.218 1.00 93.94 184 LEU A CA 1
ATOM 1472 C C . LEU A 1 184 ? -3.205 -11.157 4.583 1.00 93.94 184 LEU A C 1
ATOM 1474 O O . LEU A 1 184 ? -4.334 -10.685 4.704 1.00 93.94 184 LEU A O 1
ATOM 1478 N N . ARG A 1 185 ? -2.464 -11.511 5.629 1.00 92.81 185 ARG A N 1
ATOM 1479 C CA . ARG A 1 185 ? -2.837 -11.303 7.027 1.00 92.81 185 ARG A CA 1
ATOM 1480 C C . ARG A 1 185 ? -1.696 -10.552 7.689 1.00 92.81 185 ARG A C 1
ATOM 1482 O O . ARG A 1 185 ? -0.689 -11.149 8.053 1.00 92.81 185 ARG A O 1
ATOM 1489 N N . SER A 1 186 ? -1.834 -9.241 7.822 1.00 92.62 186 SER A N 1
ATOM 1490 C CA . SER A 1 186 ? -0.833 -8.401 8.475 1.00 92.62 186 SER A CA 1
ATOM 1491 C C . SER A 1 186 ? -1.520 -7.343 9.331 1.00 92.62 186 SER A C 1
ATOM 1493 O O . SER A 1 186 ? -2.614 -6.881 9.014 1.00 92.62 186 SER A O 1
ATOM 1495 N N . ALA A 1 187 ? -0.863 -6.952 10.425 1.00 94.25 187 ALA A N 1
ATOM 1496 C CA . ALA A 1 187 ? -1.344 -5.881 11.297 1.00 94.25 187 ALA A CA 1
ATOM 1497 C C . ALA A 1 187 ? -1.519 -4.555 10.530 1.00 94.25 187 ALA A C 1
ATOM 1499 O O . ALA A 1 187 ? -2.383 -3.743 10.844 1.00 94.25 187 ALA A O 1
ATOM 1500 N N . GLU A 1 188 ? -0.690 -4.358 9.507 1.00 94.06 188 GLU A N 1
ATOM 1501 C CA . GLU A 1 188 ? -0.696 -3.182 8.651 1.00 94.06 188 GLU A CA 1
ATOM 1502 C C . GLU A 1 188 ? -1.868 -3.160 7.670 1.00 94.06 188 GLU A C 1
ATOM 1504 O O . GLU A 1 188 ? -2.498 -2.116 7.516 1.00 94.06 188 GLU A O 1
ATOM 1509 N N . LEU A 1 189 ? -2.205 -4.298 7.051 1.00 95.94 189 LEU A N 1
ATOM 1510 C CA . LEU A 1 189 ? -3.384 -4.400 6.192 1.00 95.94 189 LEU A CA 1
ATOM 1511 C C . LEU A 1 189 ? -4.652 -4.088 6.989 1.00 95.94 189 LEU A C 1
ATOM 1513 O O . LEU A 1 189 ? -5.461 -3.273 6.549 1.00 95.94 189 LEU A O 1
ATOM 1517 N N . ASP A 1 190 ? -4.782 -4.665 8.187 1.00 98.06 190 ASP A N 1
ATOM 1518 C CA . ASP A 1 190 ? -5.910 -4.378 9.076 1.00 98.06 190 ASP A CA 1
ATOM 1519 C C . ASP A 1 190 ? -5.949 -2.897 9.461 1.00 98.06 190 ASP A C 1
ATOM 1521 O O . ASP A 1 190 ? -7.003 -2.268 9.428 1.00 98.06 190 ASP A O 1
ATOM 1525 N N . TYR A 1 191 ? -4.802 -2.296 9.787 1.00 97.81 191 TYR A N 1
ATOM 1526 C CA . TYR A 1 191 ? -4.754 -0.874 10.114 1.00 97.81 191 TYR A CA 1
ATOM 1527 C C . TYR A 1 191 ? -5.193 0.001 8.935 1.00 97.81 191 TYR A C 1
ATOM 1529 O O . TYR A 1 191 ? -5.970 0.939 9.122 1.00 97.81 191 TYR A O 1
ATOM 1537 N N . ASN A 1 192 ? -4.726 -0.305 7.723 1.00 97.62 192 ASN A N 1
ATOM 1538 C CA . ASN A 1 192 ? -5.073 0.447 6.521 1.00 97.62 192 ASN A CA 1
ATOM 1539 C C . ASN A 1 192 ? -6.561 0.293 6.169 1.00 97.62 192 ASN A C 1
ATOM 1541 O O . ASN A 1 192 ? -7.205 1.293 5.848 1.00 97.62 192 ASN A O 1
ATOM 1545 N N . LEU A 1 193 ? -7.133 -0.911 6.293 1.00 98.38 193 LEU A N 1
ATOM 1546 C CA . LEU A 1 193 ? -8.579 -1.138 6.161 1.00 98.38 193 LEU A CA 1
ATOM 1547 C C . LEU A 1 193 ? -9.354 -0.335 7.199 1.00 98.38 193 LEU A C 1
ATOM 1549 O O . LEU A 1 193 ? -10.273 0.401 6.846 1.00 98.38 193 LEU A O 1
ATOM 1553 N N . GLY A 1 194 ? -8.951 -0.408 8.467 1.00 98.31 194 GLY A N 1
ATOM 1554 C CA . GLY A 1 194 ? -9.601 0.323 9.548 1.00 98.31 194 GLY A CA 1
ATOM 1555 C C . GLY A 1 194 ? -9.581 1.836 9.327 1.00 98.31 194 GLY A C 1
ATOM 1556 O O . GLY A 1 194 ? -10.599 2.507 9.501 1.00 98.31 194 GLY A O 1
ATOM 1557 N N . LEU A 1 195 ? -8.449 2.377 8.874 1.00 98.38 195 LEU A N 1
ATOM 1558 C CA . LEU A 1 195 ? -8.314 3.795 8.555 1.00 98.38 195 LEU A CA 1
ATOM 1559 C C . LEU A 1 195 ? -9.141 4.194 7.325 1.00 98.38 195 LEU A C 1
ATOM 1561 O O . LEU A 1 195 ? -9.755 5.258 7.332 1.00 98.38 195 LEU A O 1
ATOM 1565 N N . SER A 1 196 ? -9.203 3.349 6.297 1.00 98.31 196 SER A N 1
ATOM 1566 C CA . SER A 1 196 ? -10.002 3.610 5.091 1.00 98.31 196 SER A CA 1
ATOM 1567 C C . SER A 1 196 ? -11.500 3.575 5.394 1.00 98.31 196 SER A C 1
ATOM 1569 O O . SER A 1 196 ? -12.222 4.502 5.036 1.00 98.31 196 SER A O 1
ATOM 1571 N N . TYR A 1 197 ? -11.961 2.582 6.160 1.00 98.69 197 TYR A N 1
ATOM 1572 C CA . TYR A 1 197 ? -13.346 2.515 6.629 1.00 98.69 197 TYR A CA 1
ATOM 1573 C C . TYR A 1 197 ? -13.724 3.706 7.514 1.00 98.69 197 TYR A C 1
ATOM 1575 O O . TYR A 1 197 ? -14.840 4.213 7.412 1.00 98.69 197 TYR A O 1
ATOM 1583 N N . PHE A 1 198 ? -12.792 4.205 8.335 1.00 98.56 198 PHE A N 1
ATOM 1584 C CA . PHE A 1 198 ? -13.006 5.429 9.108 1.00 98.56 198 PHE A CA 1
ATOM 1585 C C . PHE A 1 198 ? -13.243 6.637 8.191 1.00 98.56 198 PHE A C 1
ATOM 1587 O O . PHE A 1 198 ? -14.145 7.432 8.444 1.00 98.56 198 PHE A O 1
ATOM 1594 N N . LYS A 1 199 ? -12.461 6.767 7.110 1.00 98.19 199 LYS A N 1
ATOM 1595 C CA . LYS A 1 199 ? -12.563 7.887 6.161 1.00 98.19 199 LYS A CA 1
ATOM 1596 C C . LYS A 1 199 ? -13.888 7.945 5.412 1.00 98.19 199 LYS A C 1
ATOM 1598 O O . LYS A 1 199 ? -14.385 9.043 5.190 1.00 98.19 199 LYS A O 1
ATOM 1603 N N . VAL A 1 200 ? -14.471 6.793 5.090 1.00 98.31 200 VAL A N 1
ATOM 1604 C CA . VAL A 1 200 ? -15.792 6.700 4.440 1.00 98.31 200 VAL A CA 1
ATOM 1605 C C . VAL A 1 200 ? -16.955 6.653 5.445 1.00 98.31 200 VAL A C 1
ATOM 1607 O O . VAL A 1 200 ? -18.089 6.368 5.075 1.00 98.31 200 VAL A O 1
ATOM 1610 N N . GLY A 1 201 ? -16.694 6.885 6.738 1.00 97.75 201 GLY A N 1
ATOM 1611 C CA . GLY A 1 201 ? -17.721 6.943 7.785 1.00 97.75 201 GLY A CA 1
ATOM 1612 C C . GLY A 1 201 ? -18.272 5.589 8.252 1.00 97.75 201 GLY A C 1
ATOM 1613 O O . GLY A 1 201 ? -19.187 5.551 9.072 1.00 97.75 201 GLY A O 1
ATOM 1614 N N . GLN A 1 202 ? -17.710 4.464 7.801 1.00 98.44 202 GLN A N 1
ATOM 1615 C CA . GLN A 1 202 ? -18.098 3.118 8.243 1.00 98.44 202 GLN A CA 1
ATOM 1616 C C . GLN A 1 202 ? -17.402 2.763 9.570 1.00 98.44 202 GLN A C 1
ATOM 1618 O O . GLN A 1 202 ? -16.518 1.903 9.635 1.00 98.44 202 GLN A O 1
ATOM 1623 N N . LEU A 1 203 ? -17.797 3.449 10.647 1.00 98.25 203 LEU A N 1
ATOM 1624 C CA . LEU A 1 203 ? -17.101 3.428 11.941 1.00 98.25 203 LEU A CA 1
ATOM 1625 C C . LEU A 1 203 ? -17.090 2.057 12.637 1.00 98.25 203 LEU A C 1
ATOM 1627 O O . LEU A 1 203 ? -16.108 1.723 13.302 1.00 98.25 203 LEU A O 1
ATOM 1631 N N . ASP A 1 204 ? -18.122 1.231 12.454 1.00 98.12 204 ASP A N 1
ATOM 1632 C CA . ASP A 1 204 ? -18.138 -0.124 13.021 1.00 98.12 204 ASP A CA 1
ATOM 1633 C C . ASP A 1 204 ? -17.069 -1.026 12.402 1.00 98.12 204 ASP A C 1
ATOM 1635 O O . ASP A 1 204 ? -16.324 -1.689 13.128 1.00 98.12 204 ASP A O 1
ATOM 1639 N N . LYS A 1 205 ? -16.926 -0.990 11.071 1.00 98.25 205 LYS A N 1
ATOM 1640 C CA . LYS A 1 205 ? -15.851 -1.709 10.376 1.00 98.25 205 LYS A CA 1
ATOM 1641 C C . LYS A 1 205 ? -14.484 -1.145 10.743 1.00 98.25 205 LYS A C 1
ATOM 1643 O O . LYS A 1 205 ? -13.557 -1.910 10.995 1.00 98.25 205 LYS A O 1
ATOM 1648 N N . ALA A 1 206 ? -14.368 0.180 10.837 1.00 98.56 206 ALA A N 1
ATOM 1649 C CA . ALA A 1 206 ? -13.134 0.832 11.260 1.00 98.56 206 ALA A CA 1
ATOM 1650 C C . ALA A 1 206 ? -12.665 0.334 12.636 1.00 98.56 206 ALA A C 1
ATOM 1652 O O . ALA A 1 206 ? -11.497 -0.015 12.808 1.00 98.56 206 ALA A O 1
ATOM 1653 N N . LYS A 1 207 ? -13.588 0.248 13.603 1.00 98.50 207 LYS A N 1
ATOM 1654 C CA . LYS A 1 207 ? -13.336 -0.288 14.947 1.00 98.50 207 LYS A CA 1
ATOM 1655 C C . LYS A 1 207 ? -12.913 -1.752 14.915 1.00 98.50 207 LYS A C 1
ATOM 1657 O O . LYS A 1 207 ? -11.980 -2.121 15.626 1.00 98.50 207 LYS A O 1
ATOM 1662 N N . GLU A 1 208 ? -13.587 -2.575 14.119 1.00 98.31 208 GLU A N 1
ATOM 1663 C CA . GLU A 1 208 ? -13.290 -4.004 14.005 1.00 98.31 208 GLU A CA 1
ATOM 1664 C C . GLU A 1 208 ? -11.867 -4.242 13.485 1.00 98.31 208 GLU A C 1
ATOM 1666 O O . GLU A 1 208 ? -11.049 -4.873 14.157 1.00 98.31 208 GLU A O 1
ATOM 1671 N N . TYR A 1 209 ? -11.517 -3.629 12.356 1.00 98.38 209 TYR A N 1
ATOM 1672 C CA . TYR A 1 209 ? -10.169 -3.731 11.799 1.00 98.38 209 TYR A CA 1
ATOM 1673 C C . TYR A 1 209 ? -9.102 -3.091 12.698 1.00 98.38 209 TYR A C 1
ATOM 1675 O O . TYR A 1 209 ? -8.009 -3.638 12.840 1.00 98.38 209 TYR A O 1
ATOM 1683 N N . ALA A 1 210 ? -9.416 -1.994 13.394 1.00 98.12 210 ALA A N 1
ATOM 1684 C CA . ALA A 1 210 ? -8.513 -1.412 14.386 1.00 98.12 210 ALA A CA 1
ATOM 1685 C C . ALA A 1 210 ? -8.197 -2.393 15.528 1.00 98.12 210 ALA A C 1
ATOM 1687 O O . ALA A 1 210 ? -7.035 -2.541 15.911 1.00 98.12 210 ALA A O 1
ATOM 1688 N N . LYS A 1 211 ? -9.200 -3.107 16.058 1.00 98.31 211 LYS A N 1
ATOM 1689 C CA . LYS A 1 211 ? -8.977 -4.151 17.073 1.00 98.31 211 LYS A CA 1
ATOM 1690 C C . LYS A 1 211 ? -8.065 -5.254 16.550 1.00 98.31 211 LYS A C 1
ATOM 1692 O O . LYS A 1 211 ? -7.142 -5.645 17.259 1.00 98.31 211 LYS A O 1
ATOM 1697 N N . GLN A 1 212 ? -8.286 -5.718 15.321 1.00 98.00 212 GLN A N 1
ATOM 1698 C CA . GLN A 1 212 ? -7.453 -6.753 14.704 1.00 98.00 212 GLN A CA 1
ATOM 1699 C C . GLN A 1 212 ? -6.004 -6.287 14.515 1.00 98.00 212 GLN A C 1
ATOM 1701 O O . GLN A 1 212 ? -5.083 -7.017 14.884 1.00 98.00 212 GLN A O 1
ATOM 1706 N N . ALA A 1 213 ? -5.796 -5.057 14.037 1.00 97.19 213 ALA A N 1
ATOM 1707 C CA . ALA A 1 213 ? -4.471 -4.461 13.882 1.00 97.19 213 ALA A CA 1
ATOM 1708 C C . ALA A 1 213 ? -3.715 -4.395 15.219 1.00 97.19 213 ALA A C 1
ATOM 1710 O O . ALA A 1 213 ? -2.562 -4.821 15.319 1.00 97.19 213 ALA A O 1
ATOM 1711 N N . TYR A 1 214 ? -4.370 -3.903 16.274 1.00 97.31 214 TYR A N 1
ATOM 1712 C CA . TYR A 1 214 ? -3.751 -3.761 17.595 1.00 97.31 214 TYR A CA 1
ATOM 1713 C C . TYR A 1 214 ? -3.547 -5.093 18.313 1.00 97.31 214 TYR A C 1
ATOM 1715 O O . TYR A 1 214 ? -2.535 -5.255 18.991 1.00 97.31 214 TYR A O 1
ATOM 1723 N N . ALA A 1 215 ? -4.431 -6.072 18.110 1.00 97.56 215 ALA A N 1
ATOM 1724 C CA . ALA A 1 215 ? -4.216 -7.438 18.584 1.00 97.56 215 ALA A CA 1
ATOM 1725 C C . ALA A 1 215 ? -2.972 -8.079 17.942 1.00 97.56 215 ALA A C 1
ATOM 1727 O O . ALA A 1 215 ? -2.282 -8.862 18.589 1.00 97.56 215 ALA A O 1
ATOM 1728 N N . LYS A 1 216 ? -2.643 -7.704 16.698 1.00 96.12 216 LYS A N 1
ATOM 1729 C CA . LYS A 1 216 ? -1.407 -8.102 16.002 1.00 96.12 216 LYS A CA 1
ATOM 1730 C C . LYS A 1 216 ? -0.198 -7.202 16.324 1.00 96.12 216 LYS A C 1
ATOM 1732 O O . LYS A 1 216 ? 0.843 -7.337 15.687 1.00 96.12 216 LYS A O 1
ATOM 1737 N N . GLY A 1 217 ? -0.315 -6.286 17.289 1.00 95.19 217 GLY A N 1
ATOM 1738 C CA . GLY A 1 217 ? 0.789 -5.442 17.755 1.00 95.19 217 GLY A CA 1
ATOM 1739 C C . GLY A 1 217 ? 1.105 -4.227 16.877 1.00 95.19 217 GLY A C 1
ATOM 1740 O O . GLY A 1 217 ? 2.218 -3.710 16.956 1.00 95.19 217 GLY A O 1
ATOM 1741 N N . TYR A 1 218 ? 0.171 -3.753 16.039 1.00 94.50 218 TYR A N 1
ATOM 1742 C CA . TYR A 1 218 ? 0.427 -2.571 15.211 1.00 94.50 218 TYR A CA 1
ATOM 1743 C C . TYR A 1 218 ? 0.735 -1.328 16.075 1.00 94.50 218 TYR A C 1
ATOM 1745 O O . TYR A 1 218 ? -0.059 -0.989 16.957 1.00 94.50 218 TYR A O 1
ATOM 1753 N N . PRO A 1 219 ? 1.848 -0.609 15.835 1.00 92.94 219 PRO A N 1
ATOM 1754 C CA . PRO A 1 219 ? 2.347 0.382 16.791 1.00 92.94 219 PRO A CA 1
ATOM 1755 C C . PRO A 1 219 ? 1.652 1.749 16.705 1.00 92.94 219 PRO A C 1
ATOM 1757 O O . PRO A 1 219 ? 1.736 2.543 17.643 1.00 92.94 219 PRO A O 1
ATOM 1760 N N . LEU A 1 220 ? 0.978 2.074 15.592 1.00 91.31 220 LEU A N 1
ATOM 1761 C CA . LEU A 1 220 ? 0.438 3.423 15.391 1.00 91.31 220 LEU A CA 1
ATOM 1762 C C . LEU A 1 220 ? -0.949 3.595 16.014 1.00 91.31 220 LEU A C 1
ATOM 1764 O O . LEU A 1 220 ? -1.952 3.046 15.559 1.00 91.31 220 LEU A O 1
ATOM 1768 N N . LEU A 1 221 ? -1.032 4.474 17.008 1.00 93.88 221 LEU A N 1
ATOM 1769 C CA . LEU A 1 221 ? -2.272 4.762 17.737 1.00 93.88 221 LEU A CA 1
ATOM 1770 C C . LEU A 1 221 ? -3.173 5.809 17.058 1.00 93.88 221 LEU A C 1
ATOM 1772 O O . LEU A 1 221 ? -4.164 6.231 17.650 1.00 93.88 221 LEU A O 1
ATOM 1776 N N . GLY A 1 222 ? -2.841 6.257 15.842 1.00 93.50 222 GLY A N 1
ATOM 1777 C CA . GLY A 1 222 ? -3.583 7.310 15.136 1.00 93.50 222 GLY A CA 1
ATOM 1778 C C . GLY A 1 222 ? -5.057 6.958 14.932 1.00 93.50 222 GLY A C 1
ATOM 1779 O O . GLY A 1 222 ? -5.932 7.738 15.302 1.00 93.50 222 GLY A O 1
ATOM 1780 N N . LEU A 1 223 ? -5.335 5.756 14.422 1.00 96.38 223 LEU A N 1
ATOM 1781 C CA . LEU A 1 223 ? -6.702 5.260 14.244 1.00 96.38 223 LEU A CA 1
ATOM 1782 C C . LEU A 1 223 ? -7.457 5.119 15.576 1.00 96.38 223 LEU A C 1
ATOM 1784 O O . LEU A 1 223 ? -8.599 5.559 15.676 1.00 96.38 223 LEU A O 1
ATOM 1788 N N . LYS A 1 224 ? -6.811 4.589 16.625 1.00 96.94 224 LYS A N 1
ATOM 1789 C CA . LYS A 1 224 ? -7.397 4.513 17.973 1.00 96.94 224 LYS A CA 1
ATOM 1790 C C . LYS A 1 224 ? -7.847 5.884 18.475 1.00 96.94 224 LYS A C 1
ATOM 1792 O O . LYS A 1 224 ? -8.979 6.015 18.922 1.00 96.94 224 LYS A O 1
ATOM 1797 N N . LYS A 1 225 ? -6.991 6.908 18.372 1.00 97.19 225 LYS A N 1
ATOM 1798 C CA . LYS A 1 225 ? -7.326 8.282 18.793 1.00 97.19 225 LYS A CA 1
ATOM 1799 C C . LYS A 1 225 ? -8.556 8.814 18.052 1.00 97.19 225 LYS A C 1
ATOM 1801 O O . LYS A 1 225 ? -9.491 9.273 18.695 1.00 97.19 225 LYS A O 1
ATOM 1806 N N . LYS A 1 226 ? -8.597 8.647 16.726 1.00 96.75 226 LYS A N 1
ATOM 1807 C CA . LYS A 1 226 ? -9.740 9.045 15.887 1.00 96.75 226 LYS A CA 1
ATOM 1808 C C . LYS A 1 226 ? -11.044 8.352 16.299 1.00 96.75 226 LYS A C 1
ATOM 1810 O O . LYS A 1 226 ? -12.092 8.985 16.360 1.00 96.75 226 LYS A O 1
ATOM 1815 N N . LEU A 1 227 ? -10.987 7.056 16.608 1.00 98.00 227 LEU A N 1
ATOM 1816 C CA . LEU A 1 227 ? -12.160 6.303 17.056 1.00 98.00 227 LEU A CA 1
ATOM 1817 C C . LEU A 1 227 ? -12.613 6.711 18.470 1.00 98.00 227 LEU A C 1
ATOM 1819 O O . LEU A 1 227 ? -13.816 6.745 18.714 1.00 98.00 227 LEU A O 1
ATOM 1823 N N . ILE A 1 228 ? -11.694 7.065 19.379 1.00 97.81 228 ILE A N 1
ATOM 1824 C CA . ILE A 1 228 ? -12.027 7.636 20.701 1.00 97.81 228 ILE A CA 1
ATOM 1825 C C . ILE A 1 228 ? -12.750 8.977 20.531 1.00 97.81 228 ILE A C 1
ATOM 1827 O O . ILE A 1 228 ? -13.816 9.175 21.110 1.00 97.81 228 ILE A O 1
ATOM 1831 N N . GLU A 1 229 ? -12.212 9.877 19.704 1.00 97.19 229 GLU A N 1
ATOM 1832 C CA . GLU A 1 229 ? -12.822 11.183 19.405 1.00 97.19 229 GLU A CA 1
ATOM 1833 C C . GLU A 1 229 ? -14.227 11.032 18.806 1.00 97.19 229 GLU A C 1
ATOM 1835 O O . GLU A 1 229 ? -15.146 11.768 19.165 1.00 97.19 229 GLU A O 1
ATOM 1840 N N . ALA A 1 230 ? -14.421 10.019 17.958 1.00 96.69 230 ALA A N 1
ATOM 1841 C CA . ALA A 1 230 ? -15.718 9.674 17.388 1.00 96.69 230 ALA A CA 1
ATOM 1842 C C . ALA A 1 230 ? -16.668 8.948 18.365 1.00 96.69 230 ALA A C 1
ATOM 1844 O O . ALA A 1 230 ? -17.806 8.681 17.994 1.00 96.69 230 ALA A O 1
ATOM 1845 N N . LYS A 1 231 ? -16.241 8.626 19.598 1.00 96.75 231 LYS A N 1
ATOM 1846 C CA . LYS A 1 231 ? -16.979 7.807 20.589 1.00 96.75 231 LYS A CA 1
ATOM 1847 C C . LYS A 1 231 ? -17.265 6.365 20.131 1.00 96.75 231 LYS A C 1
ATOM 1849 O O . LYS A 1 231 ? -18.239 5.752 20.558 1.00 96.75 231 LYS A O 1
ATOM 1854 N N . TYR A 1 232 ? -16.399 5.816 19.280 1.00 94.56 232 TYR A N 1
ATOM 1855 C CA . TYR A 1 232 ? -16.455 4.447 18.741 1.00 94.56 232 TYR A CA 1
ATOM 1856 C C . TYR A 1 232 ? -15.346 3.533 19.283 1.00 94.56 232 TYR A C 1
ATOM 1858 O O . TYR A 1 232 ? -15.178 2.409 18.811 1.00 94.56 232 TYR A O 1
ATOM 1866 N N . TRP A 1 233 ? -14.588 3.978 20.283 1.00 93.38 233 TRP A N 1
ATOM 1867 C CA . TRP A 1 233 ? -13.573 3.170 20.952 1.00 93.38 233 TRP A CA 1
ATOM 1868 C C . TRP A 1 233 ? -13.735 3.269 22.476 1.00 93.38 233 TRP A C 1
ATOM 1870 O O . TRP A 1 233 ? -13.773 4.395 22.974 1.00 93.38 233 TRP A O 1
ATOM 1880 N N . PRO A 1 234 ? -13.855 2.134 23.193 1.00 83.06 234 PRO A N 1
ATOM 1881 C CA . PRO A 1 234 ? -14.022 2.113 24.645 1.00 83.06 234 PRO A CA 1
ATOM 1882 C C . PRO A 1 234 ? -12.732 2.445 25.407 1.00 83.06 234 PRO A C 1
ATOM 1884 O O . PRO A 1 234 ? -11.623 2.150 24.892 1.00 83.06 234 PRO A O 1
#

pLDDT: mean 76.44, std 21.02, range [27.61, 98.69]

Solvent-accessible surface area (backbone atoms only — not comparable to full-atom values): 14052 Å² total; per-residue (Å²): 144,74,93,79,81,71,84,73,96,67,88,69,88,72,84,75,79,88,78,87,78,81,86,75,90,67,86,76,74,78,72,79,75,83,48,62,70,76,80,64,57,78,90,52,69,58,88,82,36,30,51,46,72,77,46,72,73,62,87,60,89,70,68,99,74,89,48,87,61,47,53,63,54,50,45,40,60,71,40,41,46,65,46,77,76,38,74,86,60,80,50,101,51,49,71,60,29,48,48,50,44,40,60,47,21,38,43,31,64,68,59,54,48,50,51,48,54,46,37,72,76,51,76,64,64,74,94,63,95,76,79,64,83,77,78,72,57,71,67,36,50,45,52,47,12,41,71,60,31,73,87,40,28,65,55,28,38,54,45,12,50,51,29,41,76,74,65,40,34,68,62,11,40,57,25,36,52,48,8,43,73,66,63,55,82,49,30,62,57,28,37,52,44,11,48,30,29,45,74,74,66,40,51,69,58,12,41,52,26,39,52,54,6,48,77,62,62,45,85,75,58,65,60,57,52,55,30,41,76,69,70,63,48,134